Protein AF-A0A0F2RAQ8-F1 (afdb_monomer)

Mean predicted aligned error: 5.94 Å

pLDDT: mean 87.36, std 12.09, range [38.12, 95.94]

Foldseek 3Di:
DAEAAPAAQVVQVVVVVPQDDQKDKQDQDPVFDDRKIKIWRKDKDKFWDWDWDAPDQLKIKTQTPDIDIDIDTPDIYMYHYNVQDPPDQLNVLNCVLNVVLVVLLVVLCVVCVVVCVVQLVVQNVVPPTDMDRHPVCSGVVSVVSSCVSCVVVSVVSVVSSVVVSVVCNDNVNSVVSVVRDDPD

Solvent-accessible surface area (backbone atoms only — not comparable to full-atom values): 10382 Å² total; per-residue (Å²): 123,45,81,42,53,83,42,45,60,69,54,49,51,52,54,59,75,65,59,48,95,56,41,49,66,58,60,60,50,97,92,40,75,58,66,51,41,31,41,35,36,55,44,81,48,74,51,76,44,63,51,75,44,80,68,54,92,63,29,32,38,34,39,73,75,45,77,50,76,48,74,49,64,82,44,38,39,35,36,40,28,46,87,44,52,88,88,36,66,56,33,49,56,41,49,54,57,37,47,49,55,55,51,51,51,50,52,53,50,59,72,39,47,66,54,53,54,52,52,50,49,62,44,54,68,69,54,54,76,35,80,33,70,40,77,66,45,60,62,47,50,60,55,52,51,51,49,63,64,44,44,62,59,56,50,53,52,53,53,48,47,52,51,54,42,56,69,60,54,36,69,69,50,34,53,54,58,57,66,75,45,88,84,126

Structure (mmCIF, N/CA/C/O backbone):
data_AF-A0A0F2RAQ8-F1
#
_entry.id   AF-A0A0F2RAQ8-F1
#
loop_
_atom_site.group_PDB
_atom_site.id
_atom_site.type_symbol
_atom_site.label_atom_id
_atom_site.label_alt_id
_atom_site.label_comp_id
_atom_site.label_asym_id
_atom_site.label_entity_id
_atom_site.label_seq_id
_atom_site.pdbx_PDB_ins_code
_atom_site.Cartn_x
_atom_site.Cartn_y
_atom_site.Cartn_z
_atom_site.occupancy
_atom_site.B_iso_or_equiv
_atom_site.auth_seq_id
_atom_site.auth_comp_id
_atom_site.auth_asym_id
_atom_site.auth_atom_id
_atom_site.pdbx_PDB_model_num
ATOM 1 N N . MET A 1 1 ? -5.391 -10.788 7.255 1.00 87.00 1 MET A N 1
ATOM 2 C CA . MET A 1 1 ? -5.600 -9.821 8.348 1.00 87.00 1 MET A CA 1
ATOM 3 C C . MET A 1 1 ? -5.115 -10.468 9.630 1.00 87.00 1 MET A C 1
ATOM 5 O O . MET A 1 1 ? -5.442 -11.629 9.852 1.00 87.00 1 MET A O 1
ATOM 9 N N . ARG A 1 2 ? -4.340 -9.744 10.434 1.00 93.81 2 ARG A N 1
ATOM 10 C CA . ARG A 1 2 ? -3.888 -10.155 11.766 1.00 93.81 2 ARG A CA 1
ATOM 11 C C . ARG A 1 2 ? -4.519 -9.231 12.802 1.00 93.81 2 ARG A C 1
ATOM 13 O O . ARG A 1 2 ? -4.613 -8.034 12.556 1.00 93.81 2 ARG A O 1
ATOM 20 N N . LEU A 1 3 ? -4.946 -9.775 13.935 1.00 94.44 3 LEU A N 1
ATOM 21 C CA . LEU A 1 3 ? -5.381 -8.973 15.076 1.00 94.44 3 LEU A CA 1
ATOM 22 C C . LEU A 1 3 ? -4.278 -8.953 16.137 1.00 94.44 3 LEU A C 1
ATOM 24 O O . LEU A 1 3 ? -3.617 -9.970 16.357 1.00 94.44 3 LEU A O 1
ATOM 28 N N . ASP A 1 4 ? -4.077 -7.806 16.774 1.00 94.56 4 ASP A N 1
ATOM 29 C CA . ASP A 1 4 ? -3.118 -7.620 17.856 1.00 94.56 4 ASP A CA 1
ATOM 30 C C . ASP A 1 4 ? -3.782 -6.881 19.022 1.00 94.56 4 ASP A C 1
ATOM 32 O O . ASP A 1 4 ? -4.240 -5.746 18.886 1.00 94.56 4 ASP A O 1
ATOM 36 N N . HIS A 1 5 ? -3.847 -7.558 20.167 1.00 94.06 5 HIS A N 1
ATOM 37 C CA . HIS A 1 5 ? -4.484 -7.069 21.393 1.00 94.06 5 HIS A CA 1
ATOM 38 C C . HIS A 1 5 ? -3.497 -6.965 22.550 1.00 94.06 5 HIS A C 1
ATOM 40 O O . HIS A 1 5 ? -3.891 -6.974 23.713 1.00 94.06 5 HIS A O 1
ATOM 46 N N . THR A 1 6 ? -2.201 -6.966 22.243 1.00 94.19 6 THR A N 1
ATOM 47 C CA . THR A 1 6 ? -1.147 -7.033 23.260 1.00 94.19 6 THR A CA 1
ATOM 48 C C . THR A 1 6 ? -0.681 -5.649 23.698 1.00 94.19 6 THR A C 1
ATOM 50 O O . THR A 1 6 ? -0.198 -5.485 24.818 1.00 94.19 6 THR A O 1
ATOM 53 N N . LEU A 1 7 ? -0.877 -4.645 22.844 1.00 92.00 7 LEU A N 1
ATOM 54 C CA . LEU A 1 7 ? -0.396 -3.283 23.042 1.00 92.00 7 LEU A CA 1
ATOM 55 C C . LEU A 1 7 ? -1.414 -2.417 23.787 1.00 92.00 7 LEU A C 1
ATOM 5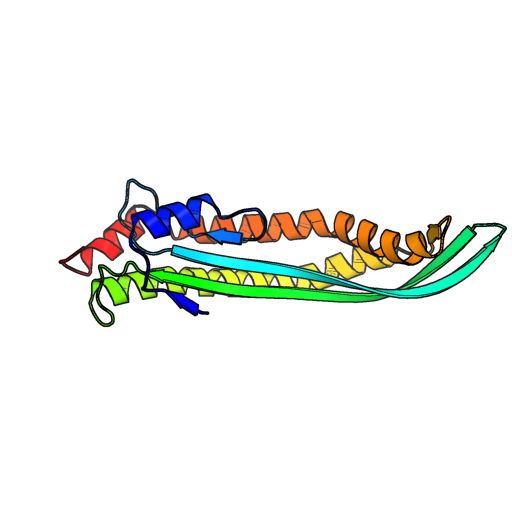7 O O . LEU A 1 7 ? -2.622 -2.624 23.677 1.00 92.00 7 LEU A O 1
ATOM 61 N N . ASP A 1 8 ? -0.941 -1.428 24.535 1.00 90.81 8 ASP A N 1
ATOM 62 C CA . ASP A 1 8 ? -1.775 -0.331 25.019 1.00 90.81 8 ASP A CA 1
ATOM 63 C C . ASP A 1 8 ? -1.854 0.817 24.001 1.00 90.81 8 ASP A C 1
ATOM 65 O O . ASP A 1 8 ? -1.278 0.782 22.913 1.00 90.81 8 ASP A O 1
ATOM 69 N N . LEU A 1 9 ? -2.599 1.862 24.360 1.00 85.19 9 LEU A N 1
ATOM 70 C CA . LEU A 1 9 ? -2.781 3.043 23.522 1.00 85.19 9 LEU A CA 1
ATOM 71 C C . LEU A 1 9 ? -1.480 3.800 23.228 1.00 85.19 9 LEU A C 1
ATOM 73 O O . LEU A 1 9 ? -1.324 4.330 22.127 1.00 85.19 9 LEU A O 1
ATOM 77 N N . ALA A 1 10 ? -0.559 3.880 24.190 1.00 86.69 10 ALA A N 1
ATOM 78 C CA . ALA A 1 10 ? 0.700 4.592 24.006 1.00 86.69 10 ALA A CA 1
ATOM 79 C C . ALA A 1 10 ? 1.610 3.826 23.037 1.00 86.69 10 ALA A C 1
ATOM 81 O O . ALA A 1 10 ? 2.187 4.419 22.123 1.00 86.69 10 ALA A O 1
ATOM 82 N N . GLU A 1 11 ? 1.670 2.504 23.180 1.00 90.50 11 GLU A N 1
ATOM 83 C CA . GLU A 1 11 ? 2.408 1.607 22.292 1.00 90.50 11 GLU A CA 1
ATOM 84 C C . GLU A 1 11 ? 1.828 1.614 20.871 1.00 90.50 11 GLU A C 1
ATOM 86 O O . GLU A 1 11 ? 2.579 1.724 19.901 1.00 90.50 11 GLU A O 1
ATOM 91 N N . ILE A 1 12 ? 0.499 1.597 20.719 1.00 86.94 12 ILE A N 1
ATOM 92 C CA . ILE A 1 12 ? -0.164 1.751 19.411 1.00 86.94 12 ILE A CA 1
ATOM 93 C C . ILE A 1 12 ? 0.163 3.117 18.787 1.00 86.94 12 ILE A C 1
ATOM 95 O O . ILE A 1 12 ? 0.451 3.210 17.588 1.00 86.94 12 ILE A O 1
ATOM 99 N N . GLY A 1 13 ? 0.190 4.182 19.593 1.00 83.44 13 GLY A N 1
ATOM 100 C CA . GLY A 1 13 ? 0.638 5.506 19.162 1.00 83.44 13 GLY A CA 1
ATOM 101 C C . GLY A 1 13 ? 2.081 5.504 18.644 1.00 83.44 13 GLY A C 1
ATOM 102 O O . GLY A 1 13 ? 2.366 6.108 17.606 1.00 83.44 13 GLY A O 1
ATOM 103 N N . ALA A 1 14 ? 2.979 4.773 19.312 1.00 86.25 14 ALA A N 1
ATOM 104 C CA . ALA A 1 14 ? 4.358 4.597 18.867 1.00 86.25 14 ALA A CA 1
ATOM 105 C C . ALA A 1 14 ? 4.440 3.811 17.547 1.00 86.25 14 ALA A C 1
ATOM 107 O O . ALA A 1 14 ? 5.153 4.238 16.638 1.00 86.25 14 ALA A O 1
ATOM 108 N N . VAL A 1 15 ? 3.665 2.728 17.383 1.00 85.44 15 VAL A N 1
ATOM 109 C CA . VAL A 1 15 ? 3.584 1.981 16.112 1.00 85.44 15 VAL A CA 1
ATOM 110 C C . VAL A 1 15 ? 3.219 2.926 14.975 1.00 85.44 15 VAL A C 1
ATOM 112 O O . VAL A 1 15 ? 3.930 2.982 13.971 1.00 85.44 15 VAL A O 1
ATOM 115 N N . ARG A 1 16 ? 2.171 3.734 15.151 1.00 81.62 16 ARG A N 1
ATOM 116 C CA . ARG A 1 16 ? 1.734 4.707 14.148 1.00 81.62 16 ARG A CA 1
ATOM 117 C C . ARG A 1 16 ? 2.820 5.711 13.769 1.00 81.62 16 ARG A C 1
ATOM 119 O O . ARG A 1 16 ? 2.974 6.005 12.586 1.00 81.62 16 ARG A O 1
ATOM 126 N N . ALA A 1 17 ? 3.586 6.215 14.736 1.00 78.12 17 ALA A N 1
ATOM 127 C CA . ALA A 1 17 ? 4.679 7.154 14.476 1.00 78.12 17 ALA A CA 1
ATOM 128 C C . ALA A 1 17 ? 5.799 6.550 13.604 1.00 78.12 17 ALA A C 1
ATOM 130 O O . ALA A 1 17 ? 6.538 7.283 12.952 1.00 78.12 17 ALA A O 1
ATOM 131 N N . THR A 1 18 ? 5.905 5.218 13.558 1.00 79.12 18 THR A N 1
ATOM 132 C CA . THR A 1 18 ? 6.901 4.485 12.756 1.00 79.12 18 THR A CA 1
ATOM 133 C C . THR A 1 18 ? 6.384 4.007 11.393 1.00 79.12 18 THR A C 1
ATOM 135 O O . THR A 1 18 ? 7.117 3.356 10.644 1.00 79.12 18 THR A O 1
ATOM 138 N N . VAL A 1 19 ? 5.129 4.308 11.037 1.00 74.94 19 VAL A N 1
ATOM 139 C CA . VAL A 1 19 ? 4.533 3.923 9.748 1.00 74.94 19 VAL A CA 1
ATOM 140 C C . VAL A 1 19 ? 5.188 4.738 8.627 1.00 74.94 19 VAL A C 1
ATOM 142 O O . VAL A 1 19 ? 4.884 5.907 8.411 1.00 74.94 19 VAL A O 1
ATOM 145 N N . GLY A 1 20 ? 6.151 4.110 7.948 1.00 59.97 20 GLY A N 1
ATOM 146 C CA . GLY A 1 20 ? 6.922 4.698 6.853 1.00 59.97 20 GLY A CA 1
ATOM 147 C C . GLY A 1 20 ? 6.296 4.516 5.467 1.00 59.97 20 GLY A C 1
ATOM 148 O O . GLY A 1 20 ? 5.192 4.001 5.298 1.00 59.97 20 GLY A O 1
ATOM 149 N N . THR A 1 21 ? 7.042 4.908 4.434 1.00 52.81 21 THR A N 1
ATOM 150 C CA . THR A 1 21 ? 6.623 4.801 3.030 1.00 52.81 21 THR A CA 1
ATOM 151 C C . THR A 1 21 ? 6.369 3.342 2.623 1.00 52.81 21 THR A C 1
ATOM 153 O O . THR A 1 21 ? 7.245 2.489 2.722 1.00 52.81 21 THR A O 1
ATOM 156 N N . GLY A 1 22 ? 5.151 3.045 2.155 1.00 51.06 22 GLY A N 1
ATOM 157 C CA . GLY A 1 22 ? 4.711 1.676 1.831 1.00 51.06 22 GLY A CA 1
ATOM 158 C C . GLY A 1 22 ? 3.854 1.015 2.912 1.00 51.06 22 GLY A C 1
ATOM 159 O O . GLY A 1 22 ? 3.256 -0.027 2.650 1.00 51.06 22 GLY A O 1
ATOM 160 N N . ARG A 1 23 ? 3.736 1.646 4.083 1.00 54.94 23 ARG A N 1
ATOM 161 C CA . ARG A 1 23 ? 2.752 1.297 5.104 1.00 54.94 23 ARG A CA 1
ATOM 162 C C . ARG A 1 23 ? 1.719 2.421 5.195 1.00 54.94 23 ARG A C 1
ATOM 164 O O . ARG A 1 23 ? 2.083 3.593 5.109 1.00 54.94 23 ARG A O 1
ATOM 171 N N . SER A 1 24 ? 0.444 2.083 5.327 1.00 58.09 24 SER A N 1
ATOM 172 C CA . SER A 1 24 ? -0.634 3.050 5.566 1.00 58.09 24 SER A CA 1
ATOM 173 C C . SER A 1 24 ? -1.279 2.768 6.916 1.00 58.09 24 SER A C 1
ATOM 175 O O . SER A 1 24 ? -1.439 1.611 7.303 1.00 58.09 24 SER A O 1
ATOM 177 N N . ALA A 1 25 ? -1.587 3.837 7.648 1.00 57.72 25 ALA A N 1
ATOM 178 C CA . ALA A 1 25 ? -2.264 3.786 8.933 1.00 57.72 25 ALA A CA 1
ATOM 179 C C . ALA A 1 25 ? -3.532 4.635 8.891 1.00 57.72 25 ALA A C 1
ATOM 181 O O . ALA A 1 25 ? -3.481 5.768 8.403 1.00 57.72 25 ALA A O 1
ATOM 182 N N . GLY A 1 26 ? -4.629 4.109 9.441 1.00 51.84 26 GLY A N 1
ATOM 183 C CA . GLY A 1 26 ? -5.797 4.920 9.795 1.00 51.84 26 GLY A CA 1
ATOM 184 C C . GLY A 1 26 ? -5.373 6.052 10.738 1.00 51.84 26 GLY A C 1
ATOM 185 O O . GLY A 1 26 ? -4.586 5.854 11.670 1.00 51.84 26 GLY A O 1
ATOM 186 N N . ILE A 1 27 ? -5.811 7.278 10.460 1.00 43.28 27 ILE A N 1
ATOM 187 C CA . ILE A 1 27 ? -5.428 8.473 11.213 1.00 43.28 27 ILE A CA 1
ATOM 188 C C . ILE A 1 27 ? -6.537 8.762 12.227 1.00 43.28 27 ILE A C 1
ATOM 190 O O . ILE A 1 27 ? -7.396 9.613 12.017 1.00 43.28 27 ILE A O 1
ATOM 194 N N . ALA A 1 28 ? -6.468 8.137 13.401 1.00 44.19 28 ALA A N 1
ATOM 195 C CA . ALA A 1 28 ? -7.185 8.644 14.571 1.00 44.19 28 ALA A CA 1
ATOM 196 C C . ALA A 1 28 ? -6.618 10.020 14.961 1.00 44.19 28 ALA A C 1
ATOM 198 O O . ALA A 1 28 ? -5.426 10.166 15.232 1.00 44.19 28 ALA A O 1
ATOM 199 N N . SER A 1 29 ? -7.406 11.089 14.943 1.00 38.97 29 SER A N 1
ATOM 200 C CA . SER A 1 29 ? -6.921 12.382 15.444 1.00 38.97 29 SER A CA 1
ATOM 201 C C . SER A 1 29 ? -6.724 12.303 16.965 1.00 38.97 29 SER A C 1
ATOM 203 O O . SER A 1 29 ? -7.632 11.830 17.638 1.00 38.97 29 SER A O 1
ATOM 205 N N . PRO A 1 30 ? -5.638 12.845 17.554 1.00 38.38 30 PRO A N 1
ATOM 206 C CA . PRO A 1 30 ? -5.452 12.899 19.012 1.00 38.38 30 PRO A CA 1
ATOM 207 C C . PRO A 1 30 ? -6.584 13.612 19.774 1.00 38.38 30 PRO A C 1
ATOM 209 O O . PRO A 1 30 ? -6.661 13.527 20.995 1.00 38.38 30 PRO A O 1
ATOM 212 N N . ARG A 1 31 ? -7.443 14.360 19.066 1.00 38.12 31 ARG A N 1
ATOM 213 C CA . ARG A 1 31 ? -8.577 15.096 19.644 1.00 38.12 31 ARG A CA 1
ATOM 214 C C . ARG A 1 31 ? -9.870 14.276 19.700 1.00 38.12 31 ARG A C 1
ATOM 216 O O . ARG A 1 31 ? -10.802 14.714 20.365 1.00 38.12 31 ARG A O 1
ATOM 223 N N . TRP A 1 32 ? -9.940 13.122 19.029 1.00 52.31 32 TRP A N 1
ATOM 224 C CA . TRP A 1 32 ? -11.141 12.285 18.938 1.00 52.31 32 TRP A CA 1
ATOM 225 C C . TRP A 1 32 ? -10.770 10.844 19.277 1.00 52.31 32 TRP A C 1
ATOM 227 O O . TRP A 1 32 ? -9.839 10.296 18.698 1.00 52.31 32 TRP A O 1
ATOM 237 N N . ARG A 1 33 ? -11.469 10.227 20.233 1.00 54.75 33 ARG A N 1
ATOM 238 C CA . ARG A 1 33 ? -11.176 8.851 20.644 1.00 54.75 33 ARG A CA 1
ATOM 239 C C . ARG A 1 33 ? -11.588 7.881 19.542 1.00 54.75 33 ARG A C 1
ATOM 241 O O . ARG A 1 33 ? -12.722 7.416 19.519 1.00 54.75 33 ARG A O 1
ATOM 248 N N . THR A 1 34 ? -10.640 7.519 18.691 1.00 56.78 34 THR A N 1
ATOM 249 C CA . THR A 1 34 ? -10.471 6.103 18.383 1.00 56.78 34 THR A CA 1
ATOM 250 C C . THR A 1 34 ? -9.167 5.597 18.906 1.00 56.78 34 THR A C 1
ATOM 252 O O . THR A 1 34 ? -8.165 6.295 19.043 1.00 56.78 34 THR A O 1
ATOM 255 N N . VAL A 1 35 ? -9.289 4.354 19.310 1.00 71.00 35 VAL A N 1
ATOM 256 C CA . VAL A 1 35 ? -8.410 3.684 20.233 1.00 71.00 35 VAL A CA 1
ATOM 257 C C . VAL A 1 35 ? -7.734 2.511 19.531 1.00 71.00 35 VAL A C 1
ATOM 259 O O . VAL A 1 35 ? -6.808 1.959 20.088 1.00 71.00 35 VAL A O 1
ATOM 262 N N . GLY A 1 36 ? -8.136 2.166 18.304 1.00 84.00 36 GLY A N 1
ATOM 263 C CA . GLY A 1 36 ? -7.484 1.162 17.470 1.00 84.00 36 GLY A CA 1
ATOM 264 C C . GLY A 1 36 ? -6.527 1.757 16.438 1.00 84.00 36 GLY A C 1
ATOM 265 O O . GLY A 1 36 ? -6.315 2.971 16.365 1.00 84.00 36 GLY A O 1
ATOM 266 N N . LEU A 1 37 ? -5.914 0.865 15.662 1.00 88.75 37 LEU A N 1
ATOM 267 C CA . LEU A 1 37 ? -5.098 1.222 14.510 1.00 88.75 37 LEU A CA 1
ATOM 268 C C . LEU A 1 37 ? -5.055 0.073 13.506 1.00 88.75 37 LEU A C 1
ATOM 270 O O . LEU A 1 37 ? -4.628 -1.026 13.843 1.00 88.75 37 LEU A O 1
ATOM 274 N N . THR A 1 38 ? -5.353 0.351 12.246 1.00 91.25 38 THR A N 1
ATOM 275 C CA . THR A 1 38 ? -5.059 -0.563 11.138 1.00 91.25 38 THR A CA 1
ATOM 276 C C . THR A 1 38 ? -3.768 -0.149 10.452 1.00 91.25 38 THR A C 1
ATOM 278 O O . THR A 1 38 ? -3.667 0.979 9.975 1.00 91.25 38 THR A O 1
ATOM 281 N N . VAL A 1 39 ? -2.793 -1.057 10.369 1.00 90.00 39 VAL A N 1
ATOM 282 C CA . VAL A 1 39 ? -1.560 -0.888 9.589 1.00 90.00 39 VAL A CA 1
ATOM 283 C C . VAL A 1 39 ? -1.552 -1.880 8.436 1.00 90.00 39 VAL A C 1
ATOM 285 O O . VAL A 1 39 ? -1.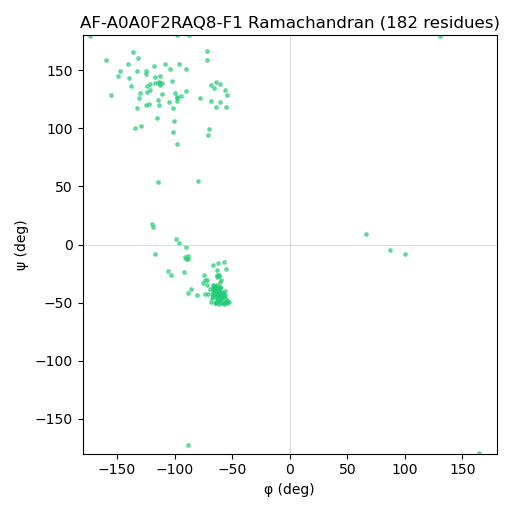554 -3.092 8.655 1.00 90.00 39 VAL A O 1
ATOM 288 N N . ALA A 1 40 ? -1.489 -1.372 7.208 1.00 90.38 40 ALA A N 1
ATOM 289 C CA . ALA A 1 40 ? -1.404 -2.187 6.003 1.00 90.38 40 ALA A CA 1
ATOM 290 C C . ALA A 1 40 ? -0.031 -2.056 5.339 1.00 90.38 40 ALA A C 1
ATOM 292 O O . ALA A 1 40 ? 0.442 -0.952 5.080 1.00 90.38 40 ALA A O 1
ATOM 293 N N . GLU A 1 41 ? 0.608 -3.187 5.039 1.00 89.38 41 GLU A N 1
ATOM 294 C CA . GLU A 1 41 ? 1.920 -3.245 4.394 1.00 89.38 41 GLU A CA 1
ATOM 295 C C . GLU A 1 41 ? 1.773 -3.558 2.910 1.00 89.38 41 GLU A C 1
ATOM 297 O O . GLU A 1 41 ? 1.644 -4.717 2.508 1.00 89.38 41 GLU A O 1
ATOM 302 N N . PHE A 1 42 ? 1.785 -2.521 2.075 1.00 89.44 42 PHE A N 1
ATOM 303 C CA . PHE A 1 42 ? 1.695 -2.695 0.633 1.00 89.44 42 PHE A CA 1
ATOM 304 C C . PHE A 1 42 ? 3.041 -3.124 0.050 1.00 89.44 42 PHE A C 1
ATOM 306 O O . PHE A 1 42 ? 4.057 -2.436 0.181 1.00 89.44 42 PHE A O 1
ATOM 313 N N . ARG A 1 43 ? 3.035 -4.235 -0.684 1.00 89.38 43 ARG A N 1
ATOM 314 C CA . ARG A 1 43 ? 4.198 -4.738 -1.403 1.00 89.38 43 ARG A CA 1
ATOM 315 C C . ARG A 1 43 ? 3.973 -4.686 -2.901 1.00 89.38 43 ARG A C 1
ATOM 317 O O . ARG A 1 43 ? 3.066 -5.306 -3.450 1.00 89.38 43 ARG A O 1
ATOM 324 N N . PHE A 1 44 ? 4.905 -4.013 -3.565 1.00 89.44 44 PHE A N 1
ATOM 325 C CA . PHE A 1 44 ? 5.031 -4.012 -5.010 1.00 89.44 44 PH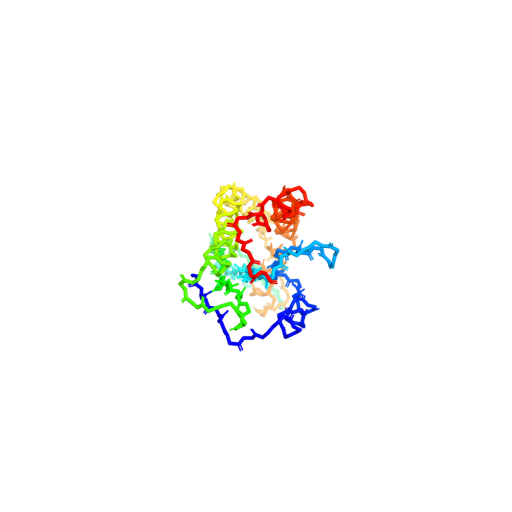E A CA 1
ATOM 326 C C . PHE A 1 44 ? 6.355 -4.657 -5.412 1.00 89.44 44 PHE A C 1
ATOM 328 O O . PHE A 1 44 ? 7.433 -4.096 -5.205 1.00 89.44 44 PHE A O 1
ATOM 335 N N . SER A 1 45 ? 6.280 -5.855 -5.985 1.00 91.94 45 SER A N 1
ATOM 336 C CA . SER A 1 45 ? 7.445 -6.577 -6.492 1.00 91.94 45 SER A CA 1
ATOM 337 C C . SER A 1 45 ? 7.343 -6.794 -7.994 1.00 91.94 45 SER A C 1
ATOM 339 O O . SER A 1 45 ? 6.260 -6.810 -8.578 1.00 91.94 45 SER A O 1
ATOM 341 N N . LYS A 1 46 ? 8.506 -6.920 -8.626 1.00 92.50 46 LYS A N 1
ATOM 342 C CA . LYS A 1 46 ? 8.629 -6.972 -10.075 1.00 92.50 46 LYS A CA 1
ATOM 343 C C . LYS A 1 46 ? 9.816 -7.820 -10.485 1.00 92.50 46 LYS A C 1
ATOM 345 O O . LYS A 1 46 ? 10.863 -7.782 -9.838 1.00 92.50 46 LYS A O 1
ATOM 350 N N . SER A 1 47 ? 9.666 -8.520 -11.593 1.00 94.69 47 SER A N 1
ATOM 351 C CA . SER A 1 47 ? 10.750 -9.224 -12.264 1.00 94.69 47 SER A CA 1
ATOM 352 C C . SER A 1 47 ? 10.612 -9.086 -13.772 1.00 94.69 47 SER A C 1
ATOM 354 O O . SER A 1 47 ? 9.521 -8.866 -14.296 1.00 94.69 47 SER A O 1
ATOM 356 N N . THR A 1 48 ? 11.730 -9.205 -14.478 1.00 93.81 48 THR A N 1
ATOM 357 C CA . THR A 1 48 ? 11.765 -9.180 -15.939 1.00 93.81 48 THR A CA 1
ATOM 358 C C . THR A 1 48 ? 12.447 -10.433 -16.461 1.00 93.81 48 THR A C 1
ATOM 360 O O . THR A 1 48 ? 13.376 -10.964 -15.851 1.00 93.81 48 THR A O 1
ATOM 363 N N . ARG A 1 49 ? 11.991 -10.900 -17.620 1.00 94.31 49 ARG A N 1
ATOM 364 C CA . ARG A 1 49 ? 12.661 -11.934 -18.414 1.00 94.31 49 ARG A CA 1
ATOM 365 C C . ARG A 1 49 ? 12.884 -11.389 -19.813 1.00 94.31 49 ARG A C 1
ATOM 367 O O . ARG A 1 49 ? 12.113 -10.558 -20.289 1.00 94.31 49 ARG A O 1
ATOM 374 N N . GLY A 1 50 ? 13.949 -11.823 -20.472 1.00 91.56 50 GLY A N 1
ATOM 375 C CA . GLY A 1 50 ? 14.314 -11.281 -21.772 1.00 91.56 50 GLY A CA 1
ATOM 376 C C . GLY A 1 50 ? 15.471 -12.010 -22.429 1.00 91.56 50 GLY A C 1
ATOM 377 O O . GLY A 1 50 ? 16.025 -12.962 -21.884 1.00 91.56 50 GLY A O 1
ATOM 378 N N . ARG A 1 51 ? 15.822 -11.536 -23.620 1.00 93.38 51 ARG A N 1
ATOM 379 C CA . ARG A 1 51 ? 16.977 -11.978 -24.398 1.00 93.38 51 ARG A CA 1
ATOM 380 C C . ARG A 1 51 ? 18.076 -10.932 -24.3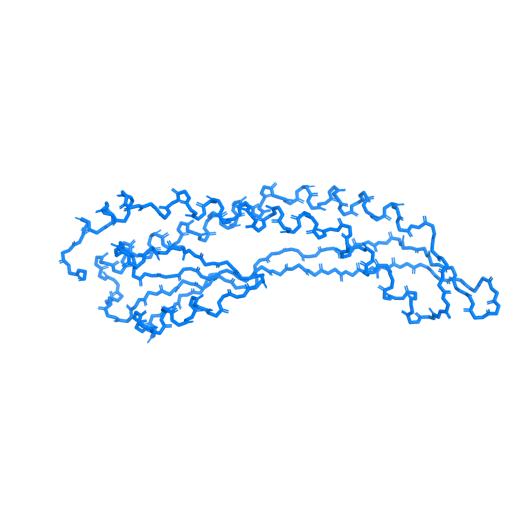04 1.00 93.38 51 ARG A C 1
ATOM 382 O O . ARG A 1 51 ? 17.803 -9.741 -24.157 1.00 93.38 51 ARG A O 1
ATOM 389 N N . MET A 1 52 ? 19.316 -11.385 -24.407 1.00 92.25 52 MET A N 1
ATOM 390 C CA . MET A 1 52 ? 20.482 -10.518 -24.420 1.00 92.25 52 MET A CA 1
ATOM 391 C C . MET A 1 52 ? 21.463 -11.015 -25.480 1.00 92.25 52 MET A C 1
ATOM 393 O O . MET A 1 52 ? 21.706 -12.216 -25.571 1.00 92.25 52 MET A O 1
ATOM 397 N N . ALA A 1 53 ? 22.032 -10.093 -26.250 1.00 93.12 53 ALA A N 1
ATOM 398 C CA . ALA A 1 53 ? 23.032 -10.378 -27.272 1.00 93.12 53 ALA A CA 1
ATOM 399 C C . ALA A 1 53 ? 24.211 -9.407 -27.151 1.00 93.12 53 ALA A C 1
ATOM 401 O O . ALA A 1 53 ? 24.035 -8.261 -26.731 1.00 93.12 53 ALA A O 1
ATOM 402 N N . ALA A 1 54 ? 25.414 -9.855 -27.508 1.00 92.00 54 ALA A N 1
ATOM 403 C CA . ALA A 1 54 ? 26.560 -8.960 -27.618 1.00 92.00 54 ALA A CA 1
ATOM 404 C C . ALA A 1 54 ? 26.326 -7.972 -28.774 1.00 92.00 54 ALA A C 1
ATOM 406 O O . ALA A 1 54 ? 25.889 -8.368 -29.850 1.00 92.00 54 ALA A O 1
ATOM 407 N N . ALA A 1 55 ? 26.611 -6.692 -28.540 1.00 90.56 55 ALA A N 1
ATOM 408 C CA . ALA A 1 55 ? 26.437 -5.604 -29.510 1.00 90.56 55 ALA A CA 1
ATOM 409 C C . ALA A 1 55 ? 27.770 -4.900 -29.845 1.00 90.56 55 ALA A C 1
ATOM 411 O O . ALA A 1 55 ? 27.781 -3.785 -30.360 1.00 90.56 55 ALA A O 1
ATOM 412 N N . GLY A 1 56 ? 28.895 -5.525 -29.486 1.00 89.25 56 GLY A N 1
ATOM 413 C CA . GLY A 1 56 ? 30.253 -4.998 -29.621 1.00 89.25 56 GLY A CA 1
ATOM 414 C C . GLY A 1 56 ? 31.059 -5.126 -28.321 1.00 89.25 56 GLY A C 1
ATOM 415 O O . GLY A 1 56 ? 30.527 -5.602 -27.312 1.00 89.25 56 GLY A O 1
ATOM 416 N N . PRO A 1 57 ? 32.334 -4.697 -28.311 1.00 90.06 57 PRO A N 1
ATOM 417 C CA . PRO A 1 57 ? 33.189 -4.776 -27.129 1.00 90.06 57 PRO A CA 1
ATOM 418 C C . PRO A 1 57 ? 32.547 -4.084 -25.921 1.00 90.06 57 PRO A C 1
ATOM 420 O O . PRO A 1 57 ? 32.237 -2.894 -25.961 1.00 90.06 57 PRO A O 1
ATOM 423 N N . GLY A 1 58 ? 32.289 -4.854 -24.861 1.00 87.25 58 GLY A N 1
ATOM 424 C CA . GLY A 1 58 ? 31.663 -4.356 -23.634 1.00 87.25 58 GLY A CA 1
ATOM 425 C C . GLY A 1 58 ? 30.207 -3.893 -23.779 1.00 87.25 58 GLY A C 1
ATOM 426 O O . GLY A 1 58 ? 29.672 -3.325 -22.834 1.00 87.25 58 GLY A O 1
ATOM 427 N N . LYS A 1 59 ? 29.540 -4.121 -24.917 1.00 94.06 59 LYS A N 1
ATOM 428 C CA . LYS A 1 59 ? 28.158 -3.681 -25.160 1.00 94.06 59 LYS A CA 1
ATOM 429 C C . LYS A 1 59 ? 27.217 -4.869 -25.287 1.00 94.06 59 LYS A C 1
ATOM 431 O O . LYS A 1 59 ? 27.523 -5.863 -25.942 1.00 94.06 59 LYS A O 1
ATOM 436 N N . TRP A 1 60 ? 26.037 -4.731 -24.698 1.00 94.69 60 TRP A N 1
ATOM 437 C CA . TRP A 1 60 ? 24.987 -5.740 -24.717 1.00 94.69 60 TRP A CA 1
ATOM 438 C C . TRP A 1 60 ? 23.673 -5.103 -25.145 1.00 94.69 60 TRP A C 1
ATOM 440 O O . TRP A 1 60 ? 23.282 -4.077 -24.594 1.00 94.69 60 TRP A O 1
ATOM 450 N N . CYS A 1 61 ? 22.992 -5.720 -26.104 1.00 94.88 61 CYS A N 1
ATOM 451 C CA . CYS A 1 61 ? 21.611 -5.409 -26.442 1.00 94.88 61 CYS A CA 1
ATOM 452 C C . CYS A 1 61 ? 20.688 -6.295 -25.602 1.00 94.88 61 CYS A C 1
ATOM 454 O O . CYS A 1 61 ? 20.908 -7.502 -25.501 1.00 94.88 61 CYS A O 1
ATOM 456 N N . VAL A 1 62 ? 19.672 -5.699 -24.989 1.00 95.00 62 VAL A N 1
ATOM 457 C CA . VAL A 1 62 ? 18.702 -6.351 -24.111 1.00 95.00 62 VAL A CA 1
ATOM 458 C C . VAL A 1 62 ? 17.311 -6.145 -24.677 1.00 95.00 62 VAL A C 1
ATOM 460 O O . VAL A 1 62 ? 16.926 -5.027 -25.020 1.00 95.00 62 VAL A O 1
ATOM 463 N N . HIS A 1 63 ? 16.554 -7.235 -24.730 1.00 95.00 63 HIS A N 1
ATOM 464 C CA . HIS A 1 63 ? 15.172 -7.253 -25.174 1.00 95.00 63 HIS A CA 1
ATOM 465 C C . HIS A 1 63 ? 14.309 -7.978 -24.139 1.00 95.00 63 HIS A C 1
ATOM 467 O O . HIS A 1 63 ? 14.328 -9.206 -24.043 1.00 95.00 63 HIS A O 1
ATOM 473 N N . VAL A 1 64 ? 13.576 -7.221 -23.329 1.00 94.75 64 VAL A N 1
ATOM 474 C CA . VAL A 1 64 ? 12.635 -7.725 -22.322 1.00 94.75 64 VAL A CA 1
ATOM 475 C C . VAL A 1 64 ? 11.448 -8.375 -23.027 1.00 94.75 64 VAL A C 1
ATOM 477 O O . VAL A 1 64 ? 10.777 -7.739 -23.824 1.00 94.75 64 VAL A O 1
ATOM 480 N N . THR A 1 65 ? 11.163 -9.640 -22.748 1.00 93.94 65 THR A N 1
ATOM 481 C CA . THR A 1 65 ? 10.017 -10.347 -23.341 1.00 93.94 65 THR A CA 1
ATOM 482 C C . THR A 1 65 ? 8.853 -10.477 -22.375 1.00 93.94 65 THR A C 1
ATOM 484 O O . THR A 1 65 ? 7.719 -10.580 -22.820 1.00 93.94 65 THR A O 1
ATOM 487 N N . HIS A 1 66 ? 9.123 -10.474 -21.067 1.00 94.31 66 HIS A N 1
ATOM 488 C CA . HIS A 1 66 ? 8.093 -10.577 -20.040 1.00 94.31 66 HIS A CA 1
ATOM 489 C C . HIS A 1 66 ? 8.398 -9.645 -18.875 1.00 94.31 66 HIS A C 1
ATOM 491 O O . HIS A 1 66 ? 9.553 -9.491 -18.460 1.00 94.31 66 HIS A O 1
ATOM 497 N N . VAL A 1 67 ? 7.332 -9.078 -18.325 1.00 93.56 67 VAL A N 1
ATOM 498 C CA . VAL A 1 67 ? 7.327 -8.338 -17.070 1.00 93.56 67 VAL A CA 1
ATOM 499 C C . VAL A 1 67 ? 6.321 -9.020 -16.158 1.00 93.56 67 VAL A C 1
ATOM 501 O O . VAL A 1 67 ? 5.145 -9.108 -16.494 1.00 93.56 67 VAL A O 1
ATOM 504 N N . ASP A 1 68 ? 6.789 -9.491 -15.009 1.00 94.25 68 ASP A N 1
ATOM 505 C CA . ASP A 1 68 ? 5.939 -10.057 -13.972 1.00 94.25 68 ASP A CA 1
ATOM 506 C C . ASP A 1 68 ? 5.834 -9.029 -12.843 1.00 94.25 68 ASP A C 1
ATOM 508 O O . ASP A 1 68 ? 6.851 -8.609 -12.283 1.00 94.25 68 ASP A O 1
ATOM 512 N N . LEU A 1 69 ? 4.612 -8.618 -12.513 1.00 92.44 69 LEU A N 1
ATOM 513 C CA . LEU A 1 69 ? 4.321 -7.742 -11.383 1.00 92.44 69 LEU A CA 1
ATOM 514 C C . LEU A 1 69 ? 3.528 -8.509 -10.335 1.00 92.44 69 LEU A C 1
ATOM 516 O O . LEU A 1 69 ? 2.592 -9.229 -10.668 1.00 92.44 69 LEU A O 1
ATOM 520 N N . ARG A 1 70 ? 3.875 -8.321 -9.062 1.00 93.19 70 ARG A N 1
ATOM 521 C CA . ARG A 1 70 ? 3.043 -8.760 -7.939 1.00 93.19 70 ARG A CA 1
ATOM 522 C C . ARG A 1 70 ? 2.769 -7.567 -7.040 1.00 93.19 70 ARG A C 1
ATOM 524 O O . ARG A 1 70 ? 3.706 -6.958 -6.520 1.00 93.19 70 ARG A O 1
ATOM 531 N N . ILE A 1 71 ? 1.489 -7.261 -6.895 1.00 91.19 71 ILE A N 1
ATOM 532 C CA . ILE A 1 71 ? 0.936 -6.214 -6.039 1.00 91.19 71 ILE A CA 1
ATOM 533 C C . ILE A 1 71 ? 0.062 -6.869 -4.976 1.00 91.19 71 ILE A C 1
ATOM 535 O O . ILE A 1 71 ? -0.606 -7.861 -5.254 1.00 91.19 71 ILE A O 1
ATOM 539 N N . GLY A 1 72 ? 0.070 -6.324 -3.767 1.00 92.12 72 GLY A N 1
ATOM 540 C CA . GLY A 1 72 ? -0.796 -6.791 -2.693 1.00 92.12 72 GLY A CA 1
ATOM 541 C C . GLY A 1 72 ? -0.347 -6.285 -1.336 1.00 92.12 72 GLY A C 1
ATOM 542 O O . GLY A 1 72 ? 0.652 -5.574 -1.232 1.00 92.12 72 GLY A O 1
ATOM 543 N N . PHE A 1 73 ? -1.074 -6.677 -0.297 1.00 91.44 73 PHE A N 1
ATOM 544 C CA . PHE A 1 73 ? -0.665 -6.445 1.083 1.00 91.44 73 PHE A CA 1
ATOM 545 C C . PHE A 1 73 ? 0.002 -7.704 1.632 1.00 91.44 73 PHE A C 1
ATOM 547 O O . PHE A 1 73 ? -0.582 -8.784 1.555 1.00 91.44 73 PHE A O 1
ATOM 554 N N . THR A 1 74 ? 1.223 -7.587 2.156 1.00 90.00 74 THR A N 1
ATOM 555 C CA . THR A 1 74 ? 1.881 -8.711 2.847 1.00 90.00 74 THR A CA 1
ATOM 556 C C . THR A 1 74 ? 1.301 -8.941 4.225 1.00 90.00 74 THR A C 1
ATOM 558 O O . THR A 1 74 ? 1.217 -10.083 4.664 1.00 90.00 74 THR A O 1
ATOM 561 N N . ASP A 1 75 ? 0.883 -7.861 4.878 1.00 89.94 75 ASP A N 1
ATOM 562 C CA . ASP A 1 75 ? 0.179 -7.904 6.145 1.00 89.94 75 ASP A CA 1
ATOM 563 C C . ASP A 1 75 ? -0.824 -6.748 6.235 1.00 89.94 75 ASP A C 1
ATOM 565 O O . ASP A 1 75 ? -0.625 -5.677 5.658 1.00 89.94 75 ASP A O 1
ATOM 569 N N . GLN A 1 76 ? -1.911 -6.994 6.957 1.00 92.62 76 GLN A N 1
ATOM 570 C CA . GLN A 1 76 ? -2.846 -5.977 7.421 1.00 92.62 76 GLN A CA 1
ATOM 571 C C . GLN A 1 76 ? -3.138 -6.295 8.883 1.00 92.62 76 GLN A C 1
ATOM 573 O O . GLN A 1 76 ? -3.900 -7.226 9.168 1.00 92.62 76 GLN A O 1
ATOM 578 N N . THR A 1 77 ? -2.480 -5.570 9.786 1.00 93.94 77 THR A N 1
ATOM 579 C CA . THR A 1 77 ? -2.628 -5.747 11.231 1.00 93.94 77 THR A CA 1
ATOM 580 C C . THR A 1 77 ? -3.605 -4.724 11.785 1.00 93.94 77 THR A C 1
ATOM 582 O O . THR A 1 77 ? -3.414 -3.526 11.593 1.00 93.94 77 THR A O 1
ATOM 585 N N . VAL A 1 78 ? -4.608 -5.203 12.513 1.00 93.94 78 VAL A N 1
ATOM 586 C CA . VAL A 1 78 ? -5.521 -4.391 13.316 1.00 93.94 78 VAL A CA 1
ATOM 587 C C . VAL A 1 78 ? -5.088 -4.480 14.772 1.00 93.94 78 VAL A C 1
ATOM 589 O O . VAL A 1 78 ? -5.103 -5.555 15.372 1.00 93.94 78 VAL A O 1
ATOM 592 N N . TYR A 1 79 ? -4.710 -3.343 15.333 1.00 93.12 79 TYR A N 1
ATOM 593 C CA . TYR A 1 79 ? -4.379 -3.178 16.735 1.00 93.12 79 TYR A CA 1
ATOM 594 C C . TYR A 1 79 ? -5.611 -2.697 17.496 1.00 93.12 79 TYR A C 1
ATOM 596 O O . TYR A 1 79 ? -6.220 -1.692 17.128 1.00 93.12 79 TYR A O 1
ATOM 604 N N . ILE A 1 80 ? -5.950 -3.392 18.579 1.00 92.75 80 ILE A N 1
ATOM 605 C CA . ILE A 1 80 ? -6.961 -2.963 19.549 1.00 92.75 80 ILE A CA 1
ATOM 606 C C . ILE A 1 80 ? -6.279 -2.933 20.917 1.00 92.75 80 ILE A C 1
ATOM 608 O O . ILE A 1 80 ? -5.630 -3.916 21.268 1.00 92.75 80 ILE A O 1
ATOM 612 N N . PRO A 1 81 ? -6.397 -1.857 21.709 1.00 91.56 81 PRO A N 1
ATOM 613 C CA . PRO A 1 81 ? -5.705 -1.768 22.981 1.00 91.56 81 PRO A CA 1
ATOM 614 C C . PRO A 1 81 ? -6.133 -2.878 23.923 1.00 91.56 81 PRO A C 1
ATOM 616 O O . PRO A 1 81 ? -7.328 -3.117 24.096 1.00 91.56 81 PRO A O 1
ATOM 619 N N . ARG A 1 82 ? -5.165 -3.464 24.630 1.00 93.62 82 ARG A N 1
ATOM 620 C CA . ARG A 1 82 ? -5.397 -4.504 25.643 1.00 93.62 82 ARG A CA 1
ATOM 621 C C . ARG A 1 82 ? -6.375 -4.101 26.753 1.00 93.62 82 ARG A C 1
ATOM 623 O O . ARG A 1 82 ? -6.930 -4.965 27.421 1.00 93.62 82 ARG A O 1
ATOM 630 N N . GLY A 1 83 ? -6.578 -2.796 26.961 1.00 89.81 83 GLY A N 1
ATOM 631 C CA . GLY A 1 83 ? -7.553 -2.259 27.915 1.00 89.81 83 GLY A CA 1
ATOM 632 C C . GLY A 1 83 ? -9.014 -2.532 27.540 1.00 89.81 83 GLY A C 1
ATOM 633 O O . GLY A 1 83 ? -9.873 -2.460 28.413 1.00 89.81 83 GLY A O 1
ATOM 634 N N . TYR A 1 84 ? -9.294 -2.883 26.280 1.00 90.56 84 TYR A N 1
ATOM 635 C CA . TYR A 1 84 ? -10.622 -3.288 25.825 1.00 90.56 84 TYR A CA 1
ATOM 636 C C . TYR A 1 84 ? -10.682 -4.816 25.724 1.00 90.56 84 TYR A C 1
ATOM 638 O O . TYR A 1 84 ? -10.087 -5.388 24.807 1.00 90.56 84 TYR A O 1
ATOM 646 N N . PRO A 1 85 ? -11.370 -5.502 26.654 1.00 91.75 85 PRO A N 1
ATOM 647 C CA . PRO A 1 85 ? -11.386 -6.957 26.684 1.00 91.75 85 PRO A CA 1
ATOM 648 C C . PRO A 1 85 ? -12.058 -7.528 25.433 1.00 91.75 85 PRO A C 1
ATOM 650 O O . PRO A 1 85 ? -13.089 -7.030 24.974 1.00 91.75 85 PRO A O 1
ATOM 653 N N . VAL A 1 86 ? -11.482 -8.611 24.908 1.00 93.88 86 VAL A N 1
ATOM 654 C CA . VAL A 1 86 ? -12.024 -9.340 23.755 1.00 93.88 86 VAL A CA 1
ATOM 655 C C . VAL A 1 86 ? -13.477 -9.734 24.028 1.00 93.88 86 VAL A C 1
ATOM 657 O O . VAL A 1 86 ? -13.786 -10.316 25.065 1.00 93.88 86 VAL A O 1
ATOM 660 N N . GLY A 1 87 ? -14.369 -9.412 23.089 1.00 92.56 87 GLY A N 1
ATOM 661 C CA . GLY A 1 87 ? -15.809 -9.674 23.203 1.00 92.56 87 GLY A CA 1
ATOM 662 C C . GLY A 1 87 ? -16.617 -8.579 23.913 1.00 92.56 87 GLY A C 1
ATOM 663 O O . GLY A 1 87 ? -17.842 -8.666 23.936 1.00 92.56 87 GLY A O 1
ATOM 664 N N . GLY A 1 88 ? -15.970 -7.540 24.455 1.00 93.38 88 GLY A N 1
ATOM 665 C CA . GLY A 1 88 ? -16.644 -6.355 24.993 1.00 93.38 88 GLY A CA 1
ATOM 666 C C . GLY A 1 88 ? -17.245 -5.447 23.910 1.00 93.38 88 GLY A C 1
ATOM 667 O O . GLY A 1 88 ? -16.919 -5.562 22.726 1.00 93.38 88 GLY A O 1
ATOM 668 N N . CYS A 1 89 ? -18.102 -4.507 24.322 1.00 92.94 89 CYS A N 1
ATOM 669 C CA . CYS A 1 89 ? -18.756 -3.563 23.407 1.00 92.94 89 CYS A CA 1
ATOM 670 C C . CYS A 1 89 ? -17.734 -2.690 22.670 1.00 92.94 89 CYS A C 1
ATOM 672 O O . CYS A 1 89 ? -17.753 -2.609 21.443 1.00 92.94 89 CYS A O 1
ATOM 674 N N . GLU A 1 90 ? -16.818 -2.065 23.412 1.00 89.75 90 GLU A N 1
ATOM 675 C CA . GLU A 1 90 ? -15.797 -1.171 22.871 1.00 89.75 90 GLU A CA 1
ATOM 676 C C . GLU A 1 90 ? -14.881 -1.942 21.930 1.00 89.75 90 GLU A C 1
ATOM 678 O O . GLU A 1 90 ? -14.648 -1.502 20.812 1.00 89.75 90 GLU A O 1
ATOM 683 N N . TYR A 1 91 ? -14.446 -3.138 22.336 1.00 92.56 91 TYR A N 1
ATOM 684 C CA . TYR A 1 91 ? -13.656 -4.027 21.490 1.00 92.56 91 TYR A CA 1
ATOM 685 C C . TYR A 1 91 ? -14.337 -4.276 20.138 1.00 92.56 91 TYR A C 1
ATOM 687 O O . TYR A 1 91 ? -13.703 -4.118 19.097 1.00 92.56 91 TYR A O 1
ATOM 695 N N . ALA A 1 92 ? -15.628 -4.625 20.139 1.00 93.38 92 ALA A N 1
ATOM 696 C CA . ALA A 1 92 ? -16.377 -4.874 18.911 1.00 93.38 92 ALA A CA 1
ATOM 697 C C . ALA A 1 92 ? -16.518 -3.607 18.054 1.00 93.38 92 ALA A C 1
ATOM 699 O O . ALA A 1 92 ? -16.319 -3.661 16.844 1.00 93.38 92 ALA A O 1
ATOM 700 N N . ALA A 1 93 ? -16.802 -2.460 18.675 1.00 90.88 93 ALA A N 1
ATOM 701 C CA . ALA A 1 93 ? -16.935 -1.184 17.977 1.00 90.88 93 ALA A CA 1
ATOM 702 C C . ALA A 1 93 ? -15.606 -0.707 17.357 1.00 90.88 93 ALA A C 1
ATOM 704 O O . ALA A 1 93 ? -15.603 -0.159 16.255 1.00 90.88 93 ALA A O 1
ATOM 705 N N . ILE A 1 94 ? -14.480 -0.939 18.037 1.00 89.56 94 ILE A N 1
ATOM 706 C CA . ILE A 1 94 ? -13.137 -0.658 17.513 1.00 89.56 94 ILE A CA 1
ATOM 707 C C . ILE A 1 94 ? -12.831 -1.608 16.365 1.00 89.56 94 ILE A C 1
ATOM 709 O O . ILE A 1 94 ? -12.434 -1.159 15.298 1.00 89.56 94 ILE A O 1
ATOM 713 N N . LEU A 1 95 ? -13.045 -2.911 16.566 1.00 93.12 95 LEU A N 1
ATOM 714 C CA . LEU A 1 95 ? -12.788 -3.917 15.545 1.00 93.12 95 LEU A CA 1
ATOM 715 C C . LEU A 1 95 ? -13.571 -3.624 14.265 1.00 93.12 95 LEU A C 1
ATOM 717 O O . LEU A 1 95 ? -12.991 -3.689 13.192 1.00 93.12 95 LEU A O 1
ATOM 721 N N . GLU A 1 96 ? -14.849 -3.266 14.374 1.00 92.44 96 GLU A N 1
ATOM 722 C CA . GLU A 1 96 ? -15.692 -2.900 13.232 1.00 92.44 96 GLU A CA 1
ATOM 723 C C . GLU A 1 96 ? -15.138 -1.674 12.488 1.00 92.44 96 GLU A C 1
ATOM 725 O O . GLU A 1 96 ? -15.025 -1.688 11.262 1.00 92.44 96 GLU A O 1
ATOM 730 N N . HIS A 1 97 ? -14.734 -0.629 13.219 1.00 90.00 97 HIS A N 1
ATOM 731 C CA . HIS A 1 97 ? -14.125 0.559 12.621 1.00 90.00 97 HIS A CA 1
ATOM 732 C C . HIS A 1 97 ? -12.815 0.223 11.888 1.00 90.00 97 HIS A C 1
ATOM 734 O O . HIS A 1 97 ? -12.608 0.640 10.748 1.00 90.00 97 HIS A O 1
ATOM 740 N N . GLU A 1 98 ? -11.943 -0.561 12.520 1.00 90.50 98 GLU A N 1
ATOM 741 C CA . GLU A 1 98 ? -10.650 -0.945 11.954 1.00 90.50 98 GLU A CA 1
ATOM 742 C C . GLU A 1 98 ? -10.781 -1.950 10.794 1.00 90.50 98 GLU A C 1
ATOM 744 O O . GLU A 1 98 ? -10.064 -1.862 9.798 1.00 90.50 98 GLU A O 1
ATOM 749 N N . GLN A 1 99 ? -11.747 -2.868 10.846 1.00 92.56 99 GLN A N 1
ATOM 750 C CA . GLN A 1 99 ? -12.056 -3.774 9.733 1.00 92.56 99 GLN A CA 1
ATOM 751 C C . GLN A 1 99 ? -12.481 -3.011 8.486 1.00 92.56 99 GLN A C 1
ATOM 753 O O . GLN A 1 99 ? -12.067 -3.364 7.383 1.00 92.56 99 GLN A O 1
ATOM 758 N N . ALA A 1 100 ? -13.221 -1.919 8.654 1.00 90.56 100 ALA A N 1
ATOM 759 C CA . ALA A 1 100 ? -13.601 -1.091 7.529 1.00 90.56 100 ALA A CA 1
ATOM 760 C C . ALA A 1 100 ? -12.350 -0.534 6.808 1.00 90.56 100 ALA A C 1
ATOM 762 O O . ALA A 1 100 ? -12.324 -0.445 5.577 1.00 90.56 100 ALA A O 1
ATOM 763 N N . HIS A 1 101 ? -11.278 -0.169 7.529 1.00 90.56 101 HIS A N 1
ATOM 764 C CA . HIS A 1 101 ?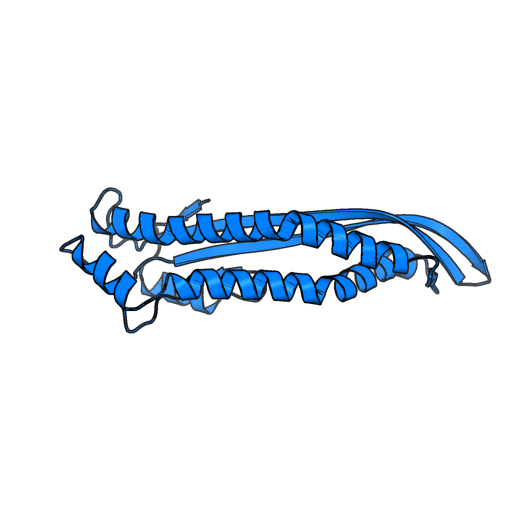 -10.014 0.262 6.902 1.00 90.56 101 HIS A CA 1
ATOM 765 C C . HIS A 1 101 ? -9.362 -0.860 6.086 1.00 90.56 101 HIS A C 1
ATOM 767 O O . HIS A 1 101 ? -8.831 -0.611 5.002 1.00 90.56 101 HIS A O 1
ATOM 773 N N . VAL A 1 102 ? -9.437 -2.104 6.567 1.00 92.69 102 VAL A N 1
ATOM 774 C CA . VAL A 1 102 ? -8.975 -3.287 5.821 1.00 92.69 102 VAL A CA 1
ATOM 775 C C . VAL A 1 102 ? -9.767 -3.461 4.523 1.00 92.69 102 VAL A C 1
ATOM 777 O O . VAL A 1 102 ? -9.173 -3.718 3.473 1.00 92.69 102 VAL A O 1
ATOM 780 N N . GLU A 1 103 ? -11.088 -3.298 4.574 1.00 93.69 103 GLU A N 1
ATOM 781 C CA . GLU A 1 103 ? -11.972 -3.386 3.406 1.00 93.69 103 GLU A CA 1
ATOM 782 C C . GLU A 1 103 ? -11.662 -2.299 2.373 1.00 93.69 103 GLU A C 1
ATOM 784 O O . GLU A 1 103 ? -11.483 -2.606 1.194 1.00 93.69 103 GLU A O 1
ATOM 789 N N . ASP A 1 104 ? -11.498 -1.049 2.810 1.00 91.38 104 ASP A N 1
ATOM 790 C CA . ASP A 1 104 ? -11.137 0.067 1.930 1.00 91.38 104 ASP A CA 1
ATOM 791 C C . ASP A 1 104 ? -9.790 -0.179 1.237 1.00 91.38 104 ASP A C 1
ATOM 793 O O . ASP A 1 104 ? -9.651 0.050 0.034 1.00 91.38 104 ASP A O 1
ATOM 797 N N . ASN A 1 105 ? -8.796 -0.692 1.966 1.00 92.00 105 ASN A N 1
ATOM 798 C CA . ASN A 1 105 ? -7.496 -1.042 1.397 1.00 92.00 105 ASN A CA 1
ATOM 799 C C . ASN A 1 105 ? -7.623 -2.082 0.276 1.00 92.00 105 ASN A C 1
ATOM 801 O O . ASN A 1 105 ? -6.994 -1.939 -0.779 1.00 92.00 105 ASN A O 1
ATOM 805 N N . LEU A 1 106 ? -8.437 -3.120 0.492 1.00 93.81 106 LEU A N 1
ATOM 806 C CA . LEU A 1 106 ? -8.698 -4.158 -0.504 1.00 93.81 106 LEU A CA 1
ATOM 807 C C . LEU A 1 106 ? -9.466 -3.602 -1.709 1.00 93.81 106 LEU A C 1
ATOM 809 O O . LEU A 1 106 ? -9.063 -3.861 -2.842 1.00 93.81 106 LEU A O 1
ATOM 813 N N . ALA A 1 107 ? -10.488 -2.776 -1.482 1.00 94.31 107 ALA A N 1
ATOM 814 C CA . ALA A 1 107 ? -11.274 -2.150 -2.542 1.00 94.31 107 ALA A CA 1
ATOM 815 C C . ALA A 1 107 ? -10.424 -1.211 -3.416 1.00 94.31 107 ALA A C 1
ATOM 817 O O . ALA A 1 107 ? -10.517 -1.229 -4.646 1.00 94.31 107 ALA A O 1
ATOM 818 N N . VAL A 1 108 ? -9.537 -0.417 -2.803 1.00 93.94 108 VAL A N 1
ATOM 819 C CA . VAL A 1 108 ? -8.600 0.443 -3.541 1.00 93.94 108 VAL A CA 1
ATOM 820 C C . VAL A 1 108 ? -7.621 -0.401 -4.363 1.00 93.94 108 VAL A C 1
ATOM 822 O O . VAL A 1 108 ? -7.345 -0.064 -5.514 1.00 93.94 108 VAL A O 1
ATOM 825 N N . LEU A 1 109 ? -7.105 -1.510 -3.822 1.00 94.38 109 LEU A N 1
ATOM 826 C CA . LEU A 1 109 ? -6.238 -2.428 -4.571 1.00 94.38 109 LEU A CA 1
ATOM 827 C C . LEU A 1 109 ? -6.954 -3.051 -5.771 1.00 94.38 109 LEU A C 1
ATOM 829 O O . LEU A 1 109 ? -6.413 -3.039 -6.881 1.00 94.38 109 LEU A O 1
ATOM 833 N N . GLU A 1 110 ? -8.167 -3.552 -5.566 1.00 95.25 110 GLU A N 1
ATOM 834 C CA . GLU A 1 110 ? -8.985 -4.127 -6.628 1.00 95.25 110 GLU A CA 1
ATOM 835 C C . GLU A 1 110 ? -9.219 -3.109 -7.753 1.00 95.25 110 GLU A C 1
ATOM 837 O O . GLU A 1 110 ? -8.867 -3.373 -8.907 1.00 95.25 110 GLU A O 1
ATOM 842 N N . GLY A 1 111 ? -9.661 -1.894 -7.410 1.00 95.94 111 GLY A N 1
ATOM 843 C CA . GLY A 1 111 ? -9.907 -0.820 -8.378 1.00 95.94 111 GLY A CA 1
ATOM 844 C C . GLY A 1 111 ? -8.666 -0.377 -9.165 1.00 95.94 111 GLY A C 1
ATOM 845 O O . GLY A 1 111 ? -8.776 0.088 -10.300 1.00 95.94 111 GLY A O 1
ATOM 846 N N . PHE A 1 112 ? -7.465 -0.555 -8.608 1.00 95.62 112 PHE A N 1
ATOM 847 C CA . PHE A 1 112 ? -6.209 -0.219 -9.284 1.00 95.62 112 PHE A CA 1
ATOM 848 C C . PHE A 1 112 ? -5.637 -1.357 -10.140 1.00 95.62 112 PHE A C 1
ATOM 850 O O . PHE A 1 112 ? -4.741 -1.099 -10.947 1.00 95.62 112 PHE A O 1
ATOM 857 N N . THR A 1 113 ? -6.137 -2.591 -10.021 1.00 91.62 113 THR A N 1
ATOM 858 C CA . THR A 1 113 ? -5.526 -3.778 -10.651 1.00 91.62 113 THR A CA 1
ATOM 859 C C . THR A 1 113 ? -5.380 -3.627 -12.171 1.00 91.62 113 THR A C 1
ATOM 861 O O . THR A 1 113 ? -4.282 -3.785 -12.712 1.00 91.62 113 THR A O 1
ATOM 864 N N . GLN A 1 114 ? -6.447 -3.222 -12.867 1.00 93.75 114 GLN A N 1
ATOM 865 C CA . GLN A 1 114 ? -6.408 -3.015 -14.323 1.00 93.75 114 GLN A CA 1
ATOM 866 C C . GLN A 1 114 ? -5.505 -1.842 -14.732 1.00 93.75 114 GLN A C 1
ATOM 868 O O . GLN A 1 114 ? -4.829 -1.894 -15.762 1.00 93.75 114 GLN A O 1
ATOM 873 N N . THR A 1 115 ? -5.455 -0.785 -13.919 1.00 95.56 115 THR A N 1
ATOM 874 C CA . THR A 1 115 ? -4.568 0.361 -14.154 1.00 95.56 115 THR A CA 1
ATOM 875 C C . THR A 1 115 ? -3.104 -0.048 -14.008 1.00 95.56 115 THR A C 1
ATOM 877 O O . THR A 1 115 ? -2.311 0.266 -14.892 1.00 95.56 115 THR A O 1
ATOM 880 N N . PHE A 1 116 ? -2.743 -0.829 -12.983 1.00 94.19 116 PHE A N 1
ATOM 881 C CA . PHE A 1 116 ? -1.400 -1.409 -12.868 1.00 94.19 116 PHE A CA 1
ATOM 882 C C . PHE A 1 116 ? -1.026 -2.234 -14.090 1.00 94.19 116 PHE A C 1
ATOM 884 O O . PHE A 1 116 ? 0.067 -2.051 -14.622 1.00 94.19 116 PHE A O 1
ATOM 891 N N . GLN A 1 117 ? -1.926 -3.093 -14.570 1.00 92.88 117 GLN A N 1
ATOM 892 C CA . GLN A 1 117 ? -1.665 -3.901 -15.757 1.00 92.88 117 GLN A CA 1
ATOM 893 C C . GLN A 1 117 ? -1.412 -3.033 -17.000 1.00 92.88 117 GLN A C 1
ATOM 895 O O . GLN A 1 117 ? -0.423 -3.239 -17.709 1.00 92.88 117 GLN A O 1
ATOM 900 N N . ARG A 1 118 ? -2.270 -2.038 -17.249 1.00 95.38 118 ARG A N 1
ATOM 901 C CA . ARG A 1 118 ? -2.158 -1.140 -18.405 1.00 95.38 118 ARG A CA 1
ATOM 902 C C . ARG A 1 118 ? -0.883 -0.300 -18.361 1.00 95.38 118 ARG A C 1
ATOM 904 O O . ARG A 1 118 ? -0.154 -0.263 -19.351 1.00 95.38 118 ARG A O 1
ATOM 911 N N . GLU A 1 119 ? -0.591 0.342 -17.233 1.00 95.12 119 GLU A N 1
ATOM 912 C CA . GLU A 1 119 ? 0.604 1.183 -17.098 1.00 95.12 119 GLU A CA 1
ATOM 913 C C . GLU A 1 119 ? 1.884 0.346 -17.163 1.00 95.12 119 GLU A C 1
ATOM 915 O O . GLU A 1 119 ? 2.861 0.743 -17.796 1.00 95.12 119 GLU A O 1
ATOM 920 N N . ALA A 1 120 ? 1.881 -0.858 -16.587 1.00 93.38 120 ALA A N 1
ATOM 921 C CA . ALA A 1 120 ? 3.007 -1.778 -16.699 1.00 93.38 120 ALA A CA 1
ATOM 922 C C . ALA A 1 120 ? 3.279 -2.170 -18.144 1.00 93.38 120 ALA A C 1
ATOM 924 O O . ALA A 1 120 ? 4.431 -2.139 -18.575 1.00 93.38 120 ALA A O 1
ATOM 925 N N . HIS A 1 121 ? 2.226 -2.484 -18.898 1.00 94.00 121 HIS A N 1
ATOM 926 C CA . HIS A 1 121 ? 2.335 -2.766 -20.320 1.00 94.00 121 HIS A CA 1
ATOM 927 C C . HIS A 1 121 ? 2.868 -1.547 -21.091 1.00 94.00 121 HIS A C 1
ATOM 929 O O . HIS A 1 121 ? 3.828 -1.675 -21.849 1.00 94.00 121 HIS A O 1
ATOM 935 N N . ALA A 1 122 ? 2.323 -0.352 -20.845 1.00 94.69 122 ALA A N 1
ATOM 936 C CA . ALA A 1 122 ? 2.749 0.887 -21.500 1.00 94.69 122 ALA A CA 1
ATOM 937 C C . ALA A 1 122 ? 4.208 1.273 -21.196 1.00 94.69 122 ALA A C 1
ATOM 939 O O . ALA A 1 122 ? 4.904 1.817 -22.056 1.00 94.69 122 ALA A O 1
ATOM 940 N N . VAL A 1 123 ? 4.692 0.997 -19.983 1.00 94.94 123 VAL A N 1
ATOM 941 C CA . VAL A 1 123 ? 6.105 1.175 -19.623 1.00 94.94 123 VAL A CA 1
ATOM 942 C C . VAL A 1 123 ? 6.961 0.088 -20.274 1.00 94.94 123 VAL A C 1
ATOM 944 O O . VAL A 1 123 ? 8.025 0.398 -20.807 1.00 94.94 123 VAL A O 1
ATOM 947 N N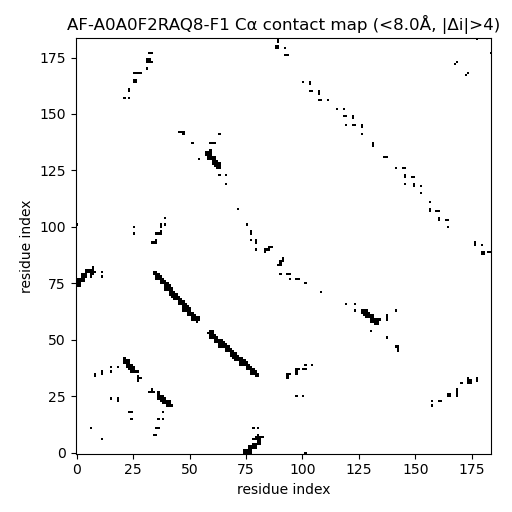 . ALA A 1 124 ? 6.500 -1.167 -20.272 1.00 92.56 124 ALA A N 1
ATOM 948 C CA . ALA A 1 124 ? 7.224 -2.308 -20.824 1.00 92.56 124 ALA A CA 1
ATOM 949 C C . ALA A 1 124 ? 7.467 -2.186 -22.335 1.00 92.56 124 ALA A C 1
ATOM 951 O O . ALA A 1 124 ? 8.573 -2.476 -22.790 1.00 92.56 124 ALA A O 1
ATOM 952 N N . THR A 1 125 ? 6.492 -1.698 -23.108 1.00 92.25 125 THR A N 1
ATOM 953 C CA . THR A 1 125 ? 6.649 -1.503 -24.562 1.00 92.25 125 THR A CA 1
ATOM 954 C C . THR A 1 125 ? 7.732 -0.483 -24.910 1.00 92.25 125 THR A C 1
ATOM 956 O O . THR A 1 125 ? 8.365 -0.583 -25.956 1.00 92.25 125 THR A O 1
ATOM 959 N N . LYS A 1 126 ? 8.009 0.457 -24.000 1.00 93.69 126 LYS A N 1
ATOM 960 C CA . LYS A 1 126 ? 9.059 1.478 -24.134 1.00 93.69 126 LYS A CA 1
ATOM 961 C C . LYS A 1 126 ? 10.412 1.030 -23.579 1.00 93.69 126 LYS A C 1
ATOM 963 O O . LYS A 1 126 ? 11.375 1.796 -23.632 1.00 93.69 126 LYS A O 1
ATOM 968 N N . LEU A 1 127 ? 10.506 -0.174 -23.004 1.00 91.56 127 LEU A N 1
ATOM 969 C CA . LEU A 1 127 ? 11.778 -0.690 -22.500 1.00 91.56 127 LEU A CA 1
ATOM 970 C C . LEU A 1 127 ? 12.706 -1.104 -23.635 1.00 91.56 127 LEU A C 1
ATOM 972 O O . LEU A 1 127 ? 13.907 -1.018 -23.452 1.00 91.56 127 LEU A O 1
ATOM 976 N N . ASN A 1 128 ? 12.190 -1.554 -24.775 1.00 91.69 128 ASN A N 1
ATOM 977 C CA . ASN A 1 128 ? 12.982 -2.276 -25.764 1.00 91.69 128 ASN A CA 1
ATOM 978 C C . ASN A 1 128 ? 13.275 -1.490 -27.050 1.00 91.69 128 ASN A C 1
ATOM 980 O O . ASN A 1 128 ? 12.445 -0.684 -27.462 1.00 91.69 128 ASN A O 1
ATOM 984 N N . PRO A 1 129 ? 14.370 -1.836 -27.758 1.00 93.00 129 PRO A N 1
ATOM 985 C CA . PRO A 1 129 ? 15.561 -2.524 -27.242 1.00 93.00 129 PRO A CA 1
ATOM 986 C C . PRO A 1 129 ? 16.399 -1.584 -26.354 1.00 93.00 129 PRO A C 1
ATOM 988 O O . PRO A 1 129 ? 16.317 -0.364 -26.476 1.00 93.00 129 PRO A O 1
ATOM 991 N N . MET A 1 130 ? 17.251 -2.136 -25.484 1.00 93.12 130 MET A N 1
ATOM 992 C CA . MET A 1 130 ? 18.220 -1.337 -24.715 1.00 93.12 130 MET A CA 1
ATOM 993 C C . MET A 1 130 ? 19.650 -1.767 -24.974 1.00 93.12 130 MET A C 1
ATOM 995 O O . MET A 1 130 ? 19.955 -2.953 -24.908 1.00 93.12 130 MET A O 1
ATOM 999 N N . THR A 1 131 ? 20.548 -0.797 -25.109 1.00 95.00 131 THR A N 1
ATOM 1000 C CA . THR A 1 131 ? 21.992 -1.045 -25.079 1.00 95.00 131 THR A CA 1
ATOM 1001 C C . THR A 1 131 ? 22.546 -0.716 -23.698 1.00 95.00 131 THR A C 1
ATOM 1003 O O . THR A 1 131 ? 22.292 0.358 -23.155 1.00 95.00 131 THR A O 1
ATO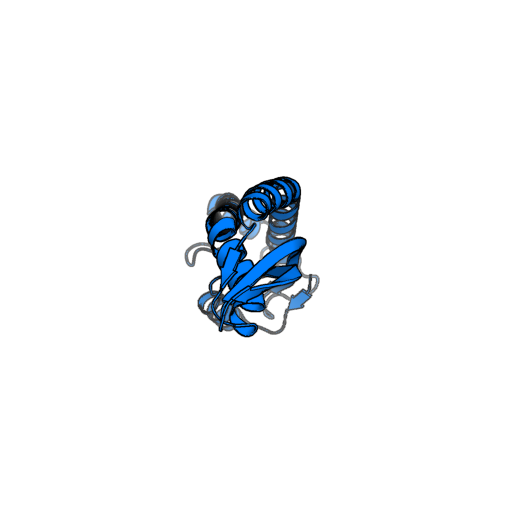M 1006 N N . VAL A 1 132 ? 23.313 -1.638 -23.123 1.00 95.00 132 VAL A N 1
ATOM 1007 C CA . VAL A 1 132 ? 23.960 -1.502 -21.810 1.00 95.00 132 VAL A CA 1
ATOM 1008 C C . VAL A 1 132 ? 25.430 -1.906 -21.888 1.00 95.00 132 VAL A C 1
ATOM 1010 O O . VAL A 1 132 ? 25.835 -2.616 -22.808 1.00 95.00 132 VAL A O 1
ATOM 1013 N N . THR A 1 133 ? 26.242 -1.477 -20.919 1.00 94.75 133 THR A N 1
ATOM 1014 C CA . THR A 1 133 ? 27.703 -1.694 -20.946 1.00 94.75 133 THR A CA 1
ATOM 1015 C C . THR A 1 133 ? 28.179 -2.885 -20.111 1.00 94.75 133 THR A C 1
ATOM 1017 O O . THR A 1 133 ? 29.374 -3.124 -19.959 1.00 94.75 133 THR A O 1
ATOM 1020 N N . SER A 1 134 ? 27.259 -3.660 -19.531 1.00 92.25 134 SER A N 1
ATOM 1021 C CA . SER A 1 134 ? 27.603 -4.895 -18.822 1.00 92.25 134 SER A CA 1
ATOM 1022 C C . SER A 1 134 ? 26.410 -5.838 -18.684 1.00 92.25 134 SER A C 1
ATOM 1024 O O . SER A 1 134 ? 25.252 -5.416 -18.681 1.00 92.25 134 SER A O 1
ATOM 1026 N N . LYS A 1 135 ? 26.694 -7.130 -18.471 1.00 88.06 135 LYS A N 1
ATOM 1027 C CA . LYS A 1 135 ? 25.667 -8.132 -18.139 1.00 88.06 135 LYS A CA 1
ATOM 1028 C C . LYS A 1 135 ? 24.907 -7.791 -16.850 1.00 88.06 135 LYS A C 1
ATOM 1030 O O . LYS A 1 135 ? 23.733 -8.127 -16.732 1.00 88.06 135 LYS A O 1
ATOM 1035 N N . ARG A 1 136 ? 25.553 -7.121 -15.884 1.00 91.94 136 ARG A N 1
ATOM 1036 C CA . ARG A 1 136 ? 24.892 -6.658 -14.652 1.00 91.94 136 ARG A CA 1
ATOM 1037 C C . ARG A 1 136 ? 23.835 -5.602 -14.974 1.00 91.94 136 ARG A C 1
ATOM 1039 O O . ARG A 1 136 ? 22.673 -5.770 -14.614 1.00 91.94 136 ARG A O 1
ATOM 1046 N N . GLN A 1 137 ? 24.205 -4.584 -15.754 1.00 93.56 137 GLN A N 1
ATOM 1047 C CA . GLN A 1 137 ? 23.253 -3.568 -16.208 1.00 93.56 137 GLN A CA 1
ATOM 1048 C C . GLN A 1 137 ? 22.114 -4.168 -17.036 1.00 93.56 137 GLN A C 1
ATOM 1050 O O . GLN A 1 137 ? 20.992 -3.679 -16.950 1.00 93.56 137 GLN A O 1
ATOM 1055 N N . ALA A 1 138 ? 22.362 -5.244 -17.788 1.00 88.31 138 ALA A N 1
ATOM 1056 C CA . ALA A 1 138 ? 21.311 -5.926 -18.538 1.00 88.31 138 ALA A CA 1
ATOM 1057 C C . ALA A 1 138 ? 20.195 -6.495 -17.651 1.00 88.31 138 ALA A C 1
ATOM 1059 O O . ALA A 1 138 ? 19.055 -6.597 -18.098 1.00 88.31 138 ALA A O 1
ATOM 1060 N N . ARG A 1 139 ? 20.506 -6.828 -16.392 1.00 88.69 139 ARG A N 1
ATOM 1061 C CA . ARG A 1 139 ? 19.531 -7.291 -15.395 1.00 88.69 139 ARG A CA 1
ATOM 1062 C C . ARG A 1 139 ? 18.899 -6.129 -14.627 1.00 88.69 139 ARG A C 1
ATOM 1064 O O . ARG A 1 139 ? 17.693 -6.119 -14.409 1.00 88.69 139 ARG A O 1
ATOM 1071 N N . GLU A 1 140 ? 19.697 -5.136 -14.244 1.00 93.69 140 GLU A N 1
ATOM 1072 C CA . GLU A 1 140 ? 19.264 -4.040 -13.364 1.00 93.69 140 GLU A CA 1
ATOM 1073 C C . GLU A 1 140 ? 18.494 -2.934 -14.102 1.00 93.69 140 GLU A C 1
ATOM 1075 O O . GLU A 1 140 ? 17.456 -2.472 -13.625 1.00 93.69 140 GLU A O 1
ATOM 1080 N N . LYS A 1 141 ? 18.959 -2.513 -15.287 1.00 95.00 141 LYS A N 1
ATOM 1081 C CA . LYS A 1 141 ? 18.388 -1.366 -16.014 1.00 95.00 141 LYS A CA 1
ATOM 1082 C C . LYS A 1 141 ? 16.924 -1.547 -16.427 1.00 95.00 141 LYS A C 1
ATOM 1084 O O . LYS A 1 141 ? 16.184 -0.566 -16.305 1.00 95.00 141 LYS A O 1
ATOM 1089 N N . PRO A 1 142 ? 16.459 -2.736 -16.866 1.00 94.19 142 PRO A N 1
ATOM 1090 C CA . PRO A 1 142 ? 15.037 -2.947 -17.122 1.00 94.19 142 PRO A CA 1
ATOM 1091 C C . PRO A 1 142 ? 14.182 -2.713 -15.872 1.00 94.19 142 PRO A C 1
ATOM 1093 O O . PRO A 1 142 ? 13.184 -1.998 -15.929 1.00 94.19 142 PRO A O 1
ATOM 1096 N N . LEU A 1 143 ? 14.605 -3.261 -14.727 1.00 94.50 143 LEU A N 1
ATOM 1097 C CA . LEU A 1 143 ? 13.898 -3.126 -13.451 1.00 94.50 143 LEU A CA 1
ATOM 1098 C C . LEU A 1 143 ? 13.911 -1.681 -12.947 1.00 94.50 143 LEU A C 1
ATOM 1100 O O . LEU A 1 143 ? 12.907 -1.202 -12.420 1.00 94.50 143 LEU A O 1
ATOM 1104 N N . GLU A 1 144 ? 15.024 -0.969 -13.119 1.00 95.12 144 GLU A N 1
ATOM 1105 C CA . GLU A 1 144 ? 15.157 0.445 -12.764 1.00 95.12 144 GLU A CA 1
ATOM 1106 C C . GLU A 1 144 ? 14.195 1.320 -13.584 1.00 95.12 144 GLU A C 1
ATOM 1108 O O . GLU A 1 144 ? 13.449 2.121 -13.019 1.00 95.12 144 GLU A O 1
ATOM 1113 N N . LYS A 1 145 ? 14.159 1.145 -14.912 1.00 94.88 145 LYS A N 1
ATOM 1114 C CA . LYS A 1 145 ? 13.237 1.880 -15.794 1.00 94.88 145 LYS A CA 1
ATOM 1115 C C . LYS A 1 145 ? 11.778 1.548 -15.494 1.00 94.88 145 LYS A C 1
ATOM 1117 O O . LYS A 1 145 ? 10.966 2.465 -15.404 1.00 94.88 145 LYS A O 1
ATOM 1122 N N . LEU A 1 146 ? 11.464 0.273 -15.267 1.00 94.88 146 LEU A N 1
ATOM 1123 C CA . LEU A 1 146 ? 10.128 -0.157 -14.862 1.00 94.88 146 LEU A CA 1
ATOM 1124 C C . LEU A 1 146 ? 9.720 0.465 -13.516 1.00 94.88 146 LEU A C 1
ATOM 1126 O O . LEU A 1 146 ? 8.602 0.953 -13.386 1.00 94.88 146 LEU A O 1
ATOM 1130 N N . SER A 1 147 ? 10.640 0.525 -12.540 1.00 94.12 147 SER A N 1
ATOM 1131 C CA . SER A 1 147 ? 10.409 1.213 -11.255 1.00 94.12 147 SER A CA 1
ATOM 1132 C C . SER A 1 147 ? 10.045 2.672 -11.470 1.00 94.12 147 SER A C 1
ATOM 1134 O O . SER A 1 147 ? 9.056 3.147 -10.927 1.00 94.12 147 SER A O 1
ATOM 1136 N N . ARG A 1 148 ? 10.857 3.385 -12.258 1.00 95.62 148 ARG A N 1
ATOM 1137 C CA . ARG A 1 148 ? 10.674 4.817 -12.495 1.00 95.62 148 ARG A CA 1
ATOM 1138 C C . ARG A 1 148 ? 9.377 5.104 -13.241 1.00 95.62 148 ARG A C 1
ATOM 1140 O O . ARG A 1 148 ? 8.678 6.038 -12.868 1.00 95.62 148 ARG A O 1
ATOM 1147 N N . GLY A 1 149 ? 9.042 4.286 -14.239 1.00 95.25 149 GLY A N 1
ATOM 1148 C CA . GLY A 1 149 ? 7.805 4.423 -15.007 1.00 95.25 149 GLY A CA 1
ATOM 1149 C C . GLY A 1 149 ? 6.545 4.166 -14.179 1.00 95.25 149 GLY A C 1
ATOM 1150 O O . GLY A 1 149 ? 5.556 4.861 -14.362 1.00 95.25 149 GLY A O 1
ATOM 1151 N N . LEU A 1 150 ? 6.591 3.222 -13.234 1.00 95.38 150 LEU A N 1
ATOM 1152 C CA . LEU A 1 150 ? 5.444 2.872 -12.385 1.00 95.38 150 LEU A CA 1
ATOM 1153 C C . LEU A 1 150 ? 5.363 3.667 -11.077 1.00 95.38 150 LEU A C 1
ATOM 1155 O O . LEU A 1 150 ? 4.343 3.618 -10.394 1.00 95.38 150 LEU A O 1
ATOM 1159 N N . ALA A 1 151 ? 6.405 4.420 -10.720 1.00 94.06 151 ALA A N 1
ATOM 1160 C CA . ALA A 1 151 ? 6.432 5.206 -9.490 1.00 94.06 151 ALA A CA 1
ATOM 1161 C C . ALA A 1 151 ? 5.262 6.205 -9.351 1.00 94.06 151 ALA A C 1
ATOM 1163 O O . ALA A 1 151 ? 4.745 6.316 -8.240 1.00 94.06 151 ALA A O 1
ATOM 1164 N N . PRO A 1 152 ? 4.810 6.918 -10.407 1.00 95.44 152 PRO A N 1
ATOM 1165 C CA . PRO A 1 152 ? 3.623 7.769 -10.317 1.00 95.44 152 PRO A CA 1
ATOM 1166 C C . PRO A 1 152 ? 2.372 6.983 -9.925 1.00 95.44 152 PRO A C 1
ATOM 1168 O O . PRO A 1 152 ? 1.701 7.362 -8.974 1.00 95.44 152 PRO A O 1
ATOM 1171 N N . LEU A 1 153 ? 2.137 5.833 -10.560 1.00 94.81 153 LEU A N 1
ATOM 1172 C CA . LEU A 1 153 ? 0.975 5.004 -10.261 1.00 94.81 153 LEU A CA 1
ATOM 1173 C C . LEU A 1 153 ? 0.978 4.488 -8.815 1.00 94.81 153 LEU A C 1
ATOM 1175 O O . LEU A 1 153 ? -0.057 4.483 -8.154 1.00 94.81 153 LEU A O 1
ATOM 1179 N N . VAL A 1 154 ? 2.143 4.083 -8.300 1.00 92.50 154 VAL A N 1
ATOM 1180 C CA . VAL A 1 154 ? 2.272 3.671 -6.893 1.00 92.50 154 VAL A CA 1
ATOM 1181 C C . VAL A 1 154 ? 1.937 4.830 -5.947 1.00 92.50 154 VAL A C 1
ATOM 1183 O O . VAL A 1 154 ? 1.260 4.613 -4.944 1.00 92.50 154 VAL A O 1
ATOM 1186 N N . ARG A 1 155 ? 2.358 6.061 -6.270 1.00 91.75 155 ARG A N 1
ATOM 1187 C CA . ARG A 1 155 ? 2.000 7.246 -5.474 1.00 91.75 155 ARG A CA 1
ATOM 1188 C C . ARG A 1 155 ? 0.507 7.550 -5.539 1.00 91.75 155 ARG A C 1
ATOM 1190 O O . ARG A 1 155 ? -0.077 7.846 -4.504 1.00 91.75 155 ARG A O 1
ATOM 1197 N N . ASP A 1 156 ? -0.113 7.439 -6.710 1.00 94.19 156 ASP A N 1
ATOM 1198 C CA . ASP A 1 156 ? -1.552 7.678 -6.877 1.00 94.19 156 ASP A CA 1
ATOM 1199 C C . ASP A 1 156 ? -2.389 6.656 -6.103 1.00 94.19 156 ASP A C 1
ATOM 1201 O O . ASP A 1 156 ? -3.374 7.011 -5.451 1.00 94.19 156 ASP A O 1
ATOM 1205 N N . PHE A 1 157 ? -1.957 5.394 -6.106 1.00 92.50 157 PHE A N 1
ATOM 1206 C CA . PHE A 1 157 ? -2.540 4.334 -5.292 1.00 92.50 157 PHE A CA 1
ATOM 1207 C C . PHE A 1 157 ? -2.460 4.661 -3.792 1.00 92.50 157 PHE A C 1
ATOM 1209 O O . PHE A 1 157 ? -3.478 4.653 -3.099 1.00 92.50 157 PHE A O 1
ATOM 1216 N N . GLN A 1 158 ? -1.275 5.032 -3.296 1.00 88.75 158 GLN A N 1
ATOM 1217 C CA . GLN A 1 158 ? -1.071 5.408 -1.890 1.00 88.75 158 GLN A CA 1
ATOM 1218 C C . GLN A 1 158 ? -1.871 6.659 -1.497 1.00 88.75 158 GLN A C 1
ATOM 1220 O O . GLN A 1 158 ? -2.486 6.700 -0.433 1.00 88.75 158 GLN A O 1
ATOM 1225 N N . ALA A 1 159 ? -1.918 7.668 -2.369 1.00 89.62 159 ALA A N 1
ATOM 1226 C CA . ALA A 1 159 ? -2.717 8.869 -2.153 1.00 89.62 159 ALA A CA 1
ATOM 1227 C C . ALA A 1 159 ? -4.218 8.551 -2.125 1.00 89.62 159 ALA A C 1
ATOM 1229 O O . ALA A 1 159 ? -4.961 9.160 -1.358 1.00 89.62 159 ALA A O 1
ATOM 1230 N N . THR A 1 160 ? -4.672 7.592 -2.934 1.00 92.00 160 THR A N 1
ATOM 1231 C CA . THR A 1 160 ? -6.067 7.145 -2.925 1.00 92.00 160 THR A CA 1
ATOM 1232 C C . THR A 1 160 ? -6.406 6.434 -1.620 1.00 92.00 160 THR A C 1
ATOM 1234 O O . THR A 1 160 ? -7.399 6.805 -1.002 1.00 92.00 160 THR A O 1
ATOM 1237 N N . GLN A 1 161 ? -5.561 5.516 -1.137 1.00 87.88 161 GLN A N 1
ATOM 1238 C CA . GLN A 1 161 ? -5.751 4.906 0.188 1.00 87.88 161 GLN A CA 1
ATOM 1239 C C . GLN A 1 161 ? -5.865 5.958 1.294 1.00 87.88 161 GLN A C 1
ATOM 1241 O O . GLN A 1 161 ? -6.809 5.930 2.078 1.00 87.88 161 GLN A O 1
ATOM 1246 N N . ALA A 1 162 ? -4.955 6.938 1.312 1.00 84.19 162 ALA A N 1
ATOM 1247 C CA . ALA A 1 162 ? -4.975 8.003 2.311 1.00 84.19 162 ALA A CA 1
ATOM 1248 C C . ALA A 1 162 ? -6.275 8.829 2.268 1.00 84.19 162 ALA A C 1
ATOM 1250 O O . ALA A 1 162 ? -6.789 9.229 3.310 1.00 84.19 162 ALA A O 1
ATOM 1251 N N . ARG A 1 163 ? -6.840 9.066 1.075 1.00 87.19 163 ARG A N 1
ATOM 1252 C CA . ARG A 1 163 ? -8.133 9.756 0.928 1.00 87.19 163 ARG A CA 1
ATOM 1253 C C . ARG A 1 163 ? -9.305 8.920 1.438 1.00 87.19 163 ARG A C 1
ATOM 1255 O O . ARG A 1 163 ? -10.226 9.503 1.997 1.00 87.19 163 ARG A O 1
ATOM 1262 N N . TYR A 1 164 ? -9.299 7.604 1.223 1.00 86.12 164 TYR A N 1
ATOM 1263 C CA . TYR A 1 164 ? -10.339 6.712 1.750 1.00 86.12 164 TYR A CA 1
ATOM 1264 C C . TYR A 1 164 ? -10.312 6.697 3.281 1.00 86.12 164 TYR A C 1
ATOM 1266 O O . TYR A 1 164 ? -11.321 7.036 3.897 1.00 86.12 164 TYR A O 1
ATOM 1274 N N . ALA A 1 165 ? -9.134 6.485 3.877 1.00 81.81 165 ALA A N 1
ATOM 1275 C CA . ALA A 1 165 ? -8.954 6.561 5.327 1.00 81.81 165 ALA A CA 1
ATOM 1276 C C . ALA A 1 165 ? -9.436 7.912 5.891 1.00 81.81 165 ALA A C 1
ATOM 1278 O O . ALA A 1 165 ? -10.277 7.955 6.785 1.00 81.81 165 ALA A O 1
ATOM 1279 N N . ALA A 1 166 ? -9.013 9.033 5.294 1.00 82.00 166 ALA A N 1
ATOM 1280 C CA . ALA A 1 166 ? -9.405 10.370 5.747 1.00 82.00 166 ALA A CA 1
ATOM 1281 C C . ALA A 1 166 ? -10.916 10.661 5.642 1.00 82.00 166 ALA A C 1
ATOM 1283 O O . ALA A 1 166 ? -11.432 11.480 6.400 1.00 82.00 166 ALA A O 1
ATOM 1284 N N . ARG A 1 167 ? -11.640 10.023 4.710 1.00 85.69 167 ARG A N 1
ATOM 1285 C CA . ARG A 1 167 ? -13.106 10.156 4.603 1.00 85.69 167 ARG A CA 1
ATOM 1286 C C . ARG A 1 167 ? -13.835 9.441 5.736 1.00 85.69 167 ARG A C 1
ATOM 1288 O O . ARG A 1 167 ? -14.927 9.873 6.099 1.00 85.69 167 ARG A O 1
ATOM 1295 N N . ARG A 1 168 ? -13.261 8.359 6.266 1.00 82.62 168 ARG A N 1
ATOM 1296 C CA . ARG A 1 168 ? -13.833 7.613 7.391 1.00 82.62 168 ARG A CA 1
ATOM 1297 C C . ARG A 1 168 ? -13.425 8.203 8.734 1.00 82.62 168 ARG A C 1
ATOM 1299 O O . ARG A 1 168 ? -14.262 8.302 9.630 1.00 82.62 168 ARG A O 1
ATOM 1306 N N . ASP A 1 169 ? -12.184 8.658 8.844 1.00 81.31 169 ASP A N 1
ATOM 1307 C CA . ASP A 1 169 ? -11.587 9.159 10.083 1.00 81.31 169 ASP A CA 1
ATOM 1308 C C . ASP A 1 169 ? -12.015 10.602 10.397 1.00 81.31 169 ASP A C 1
ATOM 1310 O O . ASP A 1 169 ? -11.202 11.513 10.578 1.00 81.31 169 ASP A O 1
ATOM 1314 N N . THR A 1 170 ? -13.329 10.823 10.454 1.00 82.38 170 THR A N 1
ATOM 1315 C CA . THR A 1 170 ? -13.942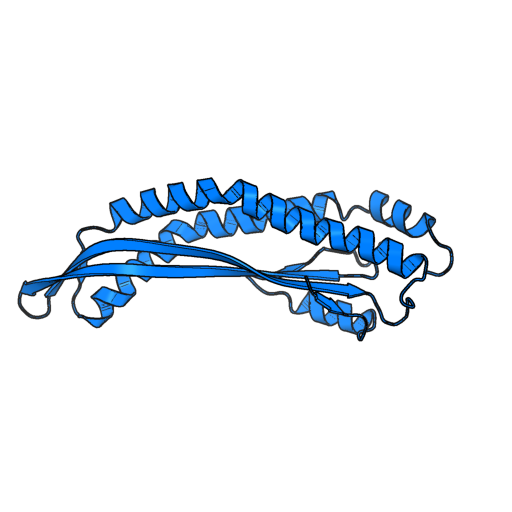 12.114 10.772 1.00 82.38 170 THR A CA 1
ATOM 1316 C C . THR A 1 170 ? -14.307 12.208 12.247 1.00 82.38 170 THR A C 1
ATOM 1318 O O . THR A 1 170 ? -14.563 11.211 12.929 1.00 82.38 170 THR A O 1
ATOM 1321 N N . ARG A 1 171 ? -14.379 13.442 12.756 1.00 79.75 171 ARG A N 1
ATOM 1322 C CA . ARG A 1 171 ? -14.818 13.717 14.131 1.00 79.75 171 ARG A CA 1
ATOM 1323 C C . ARG A 1 171 ? -16.206 13.138 14.390 1.00 79.75 171 ARG A C 1
ATOM 1325 O O . ARG A 1 171 ? -16.461 12.579 15.453 1.00 79.75 171 ARG A O 1
ATOM 1332 N N . GLU A 1 172 ? -17.103 13.316 13.433 1.00 83.25 172 GLU A N 1
ATOM 1333 C CA . GLU A 1 172 ? -18.503 12.931 13.517 1.00 83.25 172 GLU A CA 1
ATOM 1334 C C . GLU A 1 172 ? -18.631 11.409 13.601 1.00 83.25 172 GLU A C 1
ATOM 1336 O O . GLU A 1 172 ? -19.377 10.905 14.445 1.00 83.25 172 GLU A O 1
ATOM 1341 N N . HIS A 1 173 ? -17.848 10.685 12.793 1.00 84.19 173 HIS A N 1
ATOM 1342 C CA . HIS A 1 173 ? -17.788 9.229 12.836 1.00 84.19 173 HIS A CA 1
ATOM 1343 C C . HIS A 1 173 ? -17.250 8.733 14.184 1.00 84.19 173 HIS A C 1
ATOM 1345 O O . HIS A 1 173 ? -17.891 7.908 14.833 1.00 84.19 173 HIS A O 1
ATOM 1351 N N . TYR A 1 174 ? -16.151 9.305 14.681 1.00 81.44 174 TYR A N 1
ATOM 1352 C CA . TYR A 1 174 ? -15.595 8.937 15.987 1.00 81.44 174 TYR A CA 1
ATOM 1353 C C . TYR A 1 174 ? -16.527 9.239 17.160 1.00 81.44 174 TYR A C 1
ATOM 1355 O O . TYR A 1 174 ? -16.640 8.436 18.088 1.00 81.44 174 TYR A O 1
ATOM 1363 N N . ALA A 1 175 ? -17.258 10.352 17.105 1.00 81.81 175 ALA A N 1
ATOM 1364 C CA . ALA A 1 175 ? -18.286 10.656 18.089 1.00 81.81 1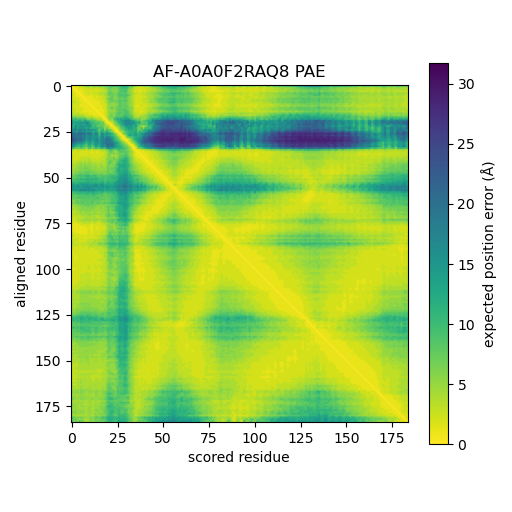75 ALA A CA 1
ATOM 1365 C C . ALA A 1 175 ? -19.455 9.659 18.020 1.00 81.81 175 ALA A C 1
ATOM 1367 O O . ALA A 1 175 ? -20.019 9.317 19.056 1.00 81.81 175 ALA A O 1
ATOM 1368 N N . ALA A 1 176 ? -19.827 9.184 16.826 1.00 85.00 176 ALA A N 1
ATOM 1369 C CA . ALA A 1 176 ? -20.849 8.153 16.670 1.00 85.00 176 ALA A CA 1
ATOM 1370 C C . ALA A 1 176 ? -20.397 6.808 17.251 1.00 85.00 176 ALA A C 1
ATOM 1372 O O . ALA A 1 176 ? -21.149 6.215 18.021 1.00 85.00 176 ALA A O 1
ATOM 1373 N N . VAL A 1 177 ? -19.163 6.380 16.965 1.00 82.94 177 VAL A N 1
ATOM 1374 C CA . VAL A 1 177 ? -18.563 5.170 17.549 1.00 82.94 177 VAL A CA 1
ATOM 1375 C C . VAL A 1 177 ? -18.523 5.279 19.075 1.00 82.94 177 VAL A C 1
ATOM 1377 O O . VAL A 1 177 ? -19.059 4.410 19.756 1.00 82.94 177 VAL A O 1
ATOM 1380 N N . SER A 1 178 ? -18.023 6.397 19.612 1.00 81.94 178 SER A N 1
ATOM 1381 C CA . SER A 1 178 ? -17.915 6.639 21.062 1.00 81.94 178 SER A CA 1
ATOM 1382 C C . SER A 1 178 ? -19.263 6.674 21.803 1.00 81.94 178 SER A C 1
ATOM 1384 O O . SER A 1 178 ? -19.298 6.578 23.023 1.00 81.94 178 SER A O 1
ATOM 1386 N N . ARG A 1 179 ? -20.398 6.816 21.109 1.00 86.31 179 ARG A N 1
ATOM 1387 C CA . ARG A 1 179 ? -21.732 6.765 21.738 1.00 86.31 179 ARG A CA 1
ATOM 1388 C C . ARG A 1 179 ? -22.316 5.355 21.829 1.00 86.31 179 ARG A C 1
ATOM 1390 O O . ARG A 1 179 ? -23.344 5.184 22.474 1.00 86.31 179 ARG A O 1
ATOM 1397 N N . ARG A 1 180 ? -21.703 4.359 21.180 1.00 86.62 180 ARG A N 1
ATOM 1398 C CA . ARG A 1 180 ? -22.225 2.979 21.131 1.00 86.62 180 ARG A CA 1
ATOM 1399 C C . ARG A 1 180 ? -22.040 2.216 22.440 1.00 86.62 180 ARG A C 1
ATOM 1401 O O . ARG A 1 180 ? -22.800 1.294 22.705 1.00 86.62 180 ARG A O 1
ATOM 1408 N N . CYS A 1 181 ? -21.033 2.591 23.221 1.00 88.44 181 CYS A N 1
ATOM 1409 C CA . CYS A 1 181 ? -20.615 1.892 24.430 1.00 88.44 181 CYS A CA 1
ATOM 1410 C C . CYS A 1 181 ? -20.339 2.891 25.562 1.00 88.44 181 CYS A C 1
ATOM 1412 O O . CYS A 1 181 ? -20.245 4.096 25.318 1.00 88.44 181 CYS A O 1
ATOM 1414 N N . THR A 1 182 ? -20.228 2.401 26.796 1.00 86.06 182 THR A N 1
ATOM 1415 C CA . THR A 1 182 ? -20.162 3.242 28.002 1.00 86.06 182 THR A CA 1
ATOM 1416 C C . THR A 1 182 ? -18.770 3.326 28.622 1.00 86.06 182 THR A C 1
ATOM 1418 O O . THR A 1 182 ? -18.490 4.293 29.325 1.00 86.06 182 THR A O 1
ATOM 1421 N N . ASN A 1 183 ? -17.896 2.353 28.366 1.00 82.69 183 ASN A N 1
ATOM 1422 C CA . ASN A 1 183 ? -16.618 2.160 29.052 1.00 82.69 183 ASN A CA 1
ATOM 1423 C C . ASN A 1 183 ? -15.442 2.375 28.097 1.00 82.69 183 ASN A C 1
ATOM 1425 O O . ASN A 1 183 ? -14.572 1.517 27.944 1.00 82.69 183 ASN A O 1
ATOM 1429 N N . TRP A 1 184 ? -15.428 3.536 27.446 1.00 80.44 184 TRP A N 1
ATOM 1430 C CA . TRP A 1 184 ? -14.297 3.957 26.633 1.00 80.44 184 TRP A CA 1
ATOM 1431 C C . TRP A 1 184 ? -13.107 4.279 27.509 1.00 80.44 184 TRP A C 1
ATOM 1433 O O . TRP A 1 184 ? -13.191 5.217 28.335 1.00 80.44 184 TRP A O 1
#

Radius of gyration: 21.99 Å; Cα contacts (8 Å, |Δi|>4): 273; chains: 1; bounding box: 55×27×59 Å

Sequence (184 aa):
MRLDHTLDLAEIGAVRATVGTGRSAGIASPRWRTVGLTVAEFRFSKSTRGRMAAAGPGKWCVHVTHVDLRIGFTDQTVYIPRGYPVGGCEYAAILEHEQAHVEDNLAVLEGFTQTFQREAHAVATKLNPMTVTSKRQAREKPLEKLSRGLAPLVRDFQATQARYAARRDTREHYAAVSRRCTNW

Secondary structure (DSSP, 8-state):
-EEE-S--HHHHHHHHHT--TTEEE----TTS----EEEEEEEEEEEEEEEEEEEETTEEEEEEEEEEEEEEEEEEEEE--TTS-TTSHHHHHHHHHHHHHHHHHHHHHHHHHHHHHHHHHHHHHTT-SEEESSHHHHHHHHHHHHHHHHHHHHHHHHHHHHHHHHHHS-HHHHHHHHTS-S--

Nearest PDB structures (foldseek):
  8b6h-assembly1_EG  TM=3.485E-01  e=4.615E+00  Tetrahymena thermophila SB210
  3aot-assembly1_A  TM=4.806E-01  e=7.904E+00  Bombyx mori
  2rck-assembly1_A  TM=2.821E-01  e=3.633E+00  Galleria mellonella